Protein AF-W6L3T6-F1 (afdb_monomer_lite)

Secondary structure (DSSP, 8-state):
-HHHHTTHHHHHHHHH--SS-HHHHHH-THHHHHHHTTGGG-HHHHHHHHHHHHHHHHHHHHHHHHHHT-TT-B-TTT-PBPPHHHHHHHHHHHHHHHHHHHHHHH-SS--HHHHHHHHHHHHHHHHHHHHHHHHT-GGGTTHHHHHTSHHHHHHHHHHHHHHHHHHHHHHHHHHHHS--HHHHHHHHHHHHHHHHHHHHTTSS-HHHHHHHHHHT---PPPPHHHHHHHHHHHHHHHTT--

pLDDT: mean 75.57, std 13.52, range [44.53, 94.81]

Foldseek 3Di:
DCVPLLCVLVVVLVVVFDLADPQLCQVCVVVVVCVVVVVVPPCVCPVVVVVVLVVVLVVLLVVLLCVLLPQPDAAPPPRDRDDPVLSVLLSVLLVSLLVLVVSVLPGSADAPVSVVSSVVVVVVVLVVLVCCQPPPDPSNDCSSVVCPRVSSVVSSVVSNCVSRVVVSVVVVVCCVVPVDPSVVSRVVVVVVLVVVCVVVPPDDDPPVVVVCVVRVDDPDPDHPVVVVVVVVVVVVVVVVVD

Structure (mmCIF, N/CA/C/O backbone):
data_AF-W6L3T6-F1
#
_entry.id   AF-W6L3T6-F1
#
loop_
_atom_site.group_PDB
_atom_site.id
_atom_site.type_symbol
_atom_site.label_atom_id
_atom_site.label_alt_id
_atom_site.label_comp_id
_atom_site.label_asym_id
_atom_site.label_entity_id
_atom_site.label_seq_id
_atom_site.pdbx_PDB_ins_code
_atom_site.Cartn_x
_atom_site.Cartn_y
_atom_site.Cartn_z
_atom_site.occupancy
_atom_site.B_iso_or_equiv
_atom_site.auth_seq_id
_atom_site.auth_comp_id
_atom_site.auth_asym_id
_atom_site.auth_atom_id
_atom_site.pdbx_PDB_model_num
ATOM 1 N N . MET A 1 1 ? -6.518 -2.242 -16.012 1.00 71.06 1 MET A N 1
ATOM 2 C CA . MET A 1 1 ? -6.213 -3.059 -14.811 1.00 71.06 1 MET A CA 1
ATOM 3 C C . MET A 1 1 ? -6.063 -2.218 -13.543 1.00 71.06 1 MET A C 1
ATOM 5 O O . MET A 1 1 ? -6.622 -2.619 -12.530 1.00 71.06 1 MET A O 1
ATOM 9 N N . TRP A 1 2 ? -5.376 -1.065 -13.597 1.00 77.50 2 TRP A N 1
ATOM 10 C CA . TRP A 1 2 ? -5.089 -0.191 -12.442 1.00 77.50 2 TRP A CA 1
ATOM 11 C C . TRP A 1 2 ? -6.284 0.074 -11.506 1.00 77.50 2 TRP A C 1
ATOM 13 O O . TRP A 1 2 ? -6.306 -0.422 -10.388 1.00 77.50 2 TRP A O 1
ATOM 23 N N . ASN A 1 3 ? -7.334 0.744 -11.987 1.00 78.88 3 ASN A N 1
ATOM 24 C CA . ASN A 1 3 ? -8.491 1.115 -11.155 1.00 78.88 3 ASN A CA 1
ATOM 25 C C . ASN A 1 3 ? -9.467 -0.034 -10.833 1.00 78.88 3 ASN A C 1
ATOM 27 O O . ASN A 1 3 ? -10.478 0.212 -10.181 1.00 78.88 3 ASN A O 1
ATOM 31 N N . GLY A 1 4 ? -9.208 -1.253 -11.316 1.00 77.50 4 GLY A N 1
ATOM 32 C CA . GLY A 1 4 ? -10.072 -2.415 -11.088 1.00 77.50 4 GLY A CA 1
ATOM 33 C C . GLY A 1 4 ? -9.440 -3.415 -10.126 1.00 77.50 4 GLY A C 1
ATOM 34 O O . GLY A 1 4 ? -9.883 -3.572 -8.995 1.00 77.50 4 GLY A O 1
ATOM 35 N N . VAL A 1 5 ? -8.381 -4.092 -10.574 1.00 78.81 5 VAL A N 1
ATOM 36 C CA . VAL A 1 5 ? -7.745 -5.167 -9.794 1.00 78.81 5 VAL A CA 1
ATOM 37 C C . VAL A 1 5 ? -6.850 -4.597 -8.691 1.00 78.81 5 VAL A C 1
ATOM 39 O O . VAL A 1 5 ? -6.836 -5.120 -7.582 1.00 78.81 5 VAL A O 1
ATOM 42 N N . TYR A 1 6 ? -6.138 -3.497 -8.961 1.00 77.44 6 TYR A N 1
ATOM 43 C CA . TYR A 1 6 ? -5.153 -2.935 -8.025 1.00 77.44 6 TYR A CA 1
ATOM 44 C C . TYR A 1 6 ? -5.752 -2.008 -6.959 1.00 77.44 6 TYR A C 1
ATOM 46 O O . TYR A 1 6 ? -5.082 -1.677 -5.985 1.00 77.44 6 TYR A O 1
ATOM 54 N N . THR A 1 7 ? -7.029 -1.648 -7.090 1.00 72.69 7 THR A N 1
ATOM 55 C CA . THR A 1 7 ? -7.806 -0.902 -6.083 1.00 72.69 7 THR A CA 1
ATOM 56 C C . THR A 1 7 ? -8.659 -1.809 -5.195 1.00 72.69 7 THR A C 1
ATOM 58 O O . THR A 1 7 ? -9.051 -1.398 -4.106 1.00 72.69 7 THR A O 1
ATOM 61 N N . LEU A 1 8 ? -8.886 -3.060 -5.601 1.00 73.50 8 LEU A N 1
ATOM 62 C CA . LEU A 1 8 ? -9.633 -4.073 -4.851 1.00 73.50 8 LEU A CA 1
ATOM 63 C C . LEU A 1 8 ? -9.165 -4.270 -3.391 1.00 73.50 8 LEU A C 1
ATOM 65 O O . LEU A 1 8 ? -10.026 -4.421 -2.520 1.00 73.50 8 LEU A O 1
ATOM 69 N N . PRO A 1 9 ? -7.857 -4.204 -3.064 1.00 72.56 9 PRO A N 1
ATOM 70 C CA . PRO A 1 9 ? -7.408 -4.262 -1.675 1.00 72.56 9 PRO A CA 1
ATOM 71 C C . PRO A 1 9 ? -7.971 -3.131 -0.797 1.00 72.56 9 PRO A C 1
ATOM 73 O O . PRO A 1 9 ? -8.259 -3.363 0.373 1.00 72.56 9 PRO A O 1
ATOM 76 N N . HIS A 1 10 ? -8.182 -1.927 -1.350 1.00 74.31 10 HIS A N 1
ATOM 77 C CA . HIS A 1 10 ? -8.801 -0.812 -0.619 1.00 74.31 10 HIS A CA 1
ATOM 78 C C . HIS A 1 10 ? -10.267 -1.094 -0.319 1.00 74.31 10 HIS A C 1
ATOM 80 O O . HIS A 1 10 ? -10.722 -0.896 0.803 1.00 74.31 10 HIS A O 1
ATOM 86 N N . THR A 1 11 ? -11.010 -1.599 -1.304 1.00 75.19 11 THR A N 1
ATOM 87 C CA . THR A 1 11 ? -12.417 -1.969 -1.116 1.00 75.19 11 THR A CA 1
ATOM 88 C C . THR A 1 11 ? -12.557 -3.040 -0.041 1.00 75.19 11 THR A C 1
ATOM 90 O O . THR A 1 11 ? -13.397 -2.918 0.849 1.00 75.19 11 THR A O 1
ATOM 93 N N . LEU A 1 12 ? -11.700 -4.062 -0.080 1.00 71.38 12 LEU A N 1
ATOM 94 C CA . LEU A 1 12 ? -11.742 -5.133 0.907 1.00 71.38 12 LEU A CA 1
ATOM 95 C C . LEU A 1 12 ? -11.296 -4.685 2.291 1.00 71.38 12 LEU A C 1
ATOM 97 O O . LEU A 1 12 ? -11.929 -5.099 3.262 1.00 71.38 12 LEU A O 1
ATOM 101 N N . LEU A 1 13 ? -10.312 -3.785 2.384 1.00 69.56 13 LEU A N 1
ATOM 102 C CA . LEU A 1 13 ? -9.969 -3.114 3.634 1.00 69.56 13 LEU A CA 1
ATOM 103 C C . LEU A 1 13 ? -11.222 -2.490 4.248 1.00 69.56 13 LEU A C 1
ATOM 105 O O . LEU A 1 13 ? -11.567 -2.846 5.363 1.00 69.56 13 LEU A O 1
ATOM 109 N N . TYR A 1 14 ? -11.983 -1.672 3.523 1.00 72.44 14 TYR A N 1
ATOM 110 C CA . TYR A 1 14 ? -13.181 -1.051 4.106 1.00 72.44 14 TYR A CA 1
ATOM 111 C C . TYR A 1 14 ? -14.267 -2.046 4.533 1.00 72.44 14 TYR A C 1
ATOM 113 O O . TYR A 1 14 ? -15.009 -1.770 5.473 1.00 72.44 14 TYR A O 1
ATOM 121 N N . THR A 1 15 ? -14.374 -3.198 3.869 1.00 78.50 15 THR A N 1
ATOM 122 C CA . THR A 1 15 ? -15.396 -4.204 4.211 1.00 78.50 15 THR A CA 1
ATOM 123 C C . THR A 1 15 ? -14.989 -5.155 5.336 1.00 78.50 15 THR A C 1
ATOM 125 O O . THR A 1 15 ? -15.848 -5.635 6.073 1.00 78.50 15 THR A O 1
ATOM 128 N N . LEU A 1 16 ? -13.696 -5.461 5.458 1.00 78.19 16 LEU A N 1
ATOM 129 C CA . LEU A 1 16 ? -13.176 -6.476 6.376 1.00 78.19 16 LEU A CA 1
ATOM 130 C C . LEU A 1 16 ? -12.457 -5.868 7.577 1.00 78.19 16 LEU A C 1
ATOM 132 O O . LEU A 1 16 ? -12.207 -6.582 8.551 1.00 78.19 16 LEU A O 1
ATOM 136 N N . ASP A 1 17 ? -12.123 -4.580 7.516 1.00 78.12 17 ASP A N 1
ATOM 137 C CA . ASP A 1 17 ? 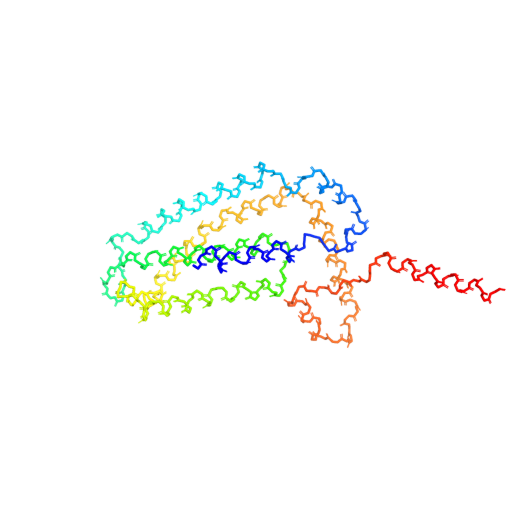-11.444 -3.898 8.599 1.00 78.12 17 ASP A CA 1
ATOM 138 C C . ASP A 1 17 ? -12.407 -3.579 9.747 1.00 78.12 17 ASP A C 1
ATOM 140 O O . ASP A 1 17 ? -13.429 -2.910 9.590 1.00 78.12 17 ASP A O 1
ATOM 144 N N . ARG A 1 18 ? -12.064 -4.061 10.942 1.00 75.50 18 ARG A N 1
ATOM 145 C CA . ARG A 1 18 ? -12.776 -3.772 12.185 1.00 75.50 18 ARG A CA 1
ATOM 146 C C . ARG A 1 18 ? -11.956 -2.808 13.032 1.00 75.50 18 ARG A C 1
ATOM 148 O O . ARG A 1 18 ? -10.927 -3.176 13.600 1.00 75.50 18 ARG A O 1
ATOM 155 N N . CYS A 1 19 ? -12.472 -1.593 13.210 1.00 74.06 19 CYS A N 1
ATOM 156 C CA . CYS A 1 19 ? -11.852 -0.584 14.073 1.00 74.06 19 CYS A CA 1
ATOM 157 C C . CYS A 1 19 ? -11.795 -1.011 15.554 1.00 74.06 19 CYS A C 1
ATOM 159 O O . CYS A 1 19 ? -10.826 -0.713 16.253 1.00 74.06 19 CYS A O 1
ATOM 161 N N . ALA A 1 20 ? -12.819 -1.716 16.046 1.00 73.06 20 ALA A N 1
ATOM 162 C CA . ALA A 1 20 ? -12.881 -2.241 17.409 1.00 73.06 20 ALA A CA 1
ATOM 163 C C . ALA A 1 20 ? -13.531 -3.638 17.428 1.00 73.06 20 ALA A C 1
ATOM 165 O O . ALA A 1 20 ? -14.441 -3.889 16.636 1.00 73.06 20 ALA A O 1
ATOM 166 N N . PRO A 1 21 ? -13.090 -4.544 18.322 1.00 72.75 21 PRO A N 1
ATOM 167 C CA . PRO A 1 21 ? -13.711 -5.856 18.475 1.00 72.75 21 PRO A CA 1
ATOM 168 C C . PRO A 1 21 ? -15.128 -5.726 19.047 1.00 72.75 21 PRO A C 1
ATOM 170 O O . PRO A 1 21 ? -15.421 -4.796 19.808 1.00 72.75 21 PRO A O 1
ATOM 173 N N . ARG A 1 22 ? -16.000 -6.683 18.718 1.00 75.75 22 ARG A N 1
ATOM 174 C CA . ARG A 1 22 ? -17.436 -6.619 19.039 1.00 75.75 22 ARG A CA 1
ATOM 175 C C . ARG A 1 22 ? -17.707 -6.425 20.534 1.00 75.75 22 ARG A C 1
ATOM 177 O O . ARG A 1 22 ? -18.480 -5.555 20.917 1.00 75.75 22 ARG A O 1
ATOM 184 N N . VAL A 1 23 ? -16.997 -7.167 21.379 1.00 71.81 23 VAL A N 1
ATOM 185 C CA . VAL A 1 23 ? -17.140 -7.132 22.846 1.00 71.81 23 VAL A CA 1
ATOM 186 C C . VAL A 1 23 ? -16.871 -5.736 23.426 1.00 71.81 23 VAL A C 1
ATOM 188 O O . VAL A 1 23 ? -17.510 -5.326 24.392 1.00 71.81 23 VAL A O 1
ATOM 191 N N . VAL A 1 24 ? -15.945 -4.971 22.832 1.00 73.94 24 VAL A N 1
ATOM 192 C CA . VAL A 1 24 ? -15.663 -3.586 23.255 1.00 73.94 24 VAL A CA 1
ATOM 193 C C . VAL A 1 24 ? -16.832 -2.672 22.921 1.00 73.94 24 VAL A C 1
ATOM 195 O O . VAL A 1 24 ? -17.197 -1.828 23.737 1.00 73.94 24 VAL A O 1
ATOM 198 N N . LEU A 1 25 ? -17.416 -2.841 21.737 1.00 78.44 25 LEU A N 1
ATOM 199 C CA . LEU A 1 25 ? -18.555 -2.043 21.294 1.00 78.44 25 LEU A CA 1
ATOM 200 C C . LEU A 1 25 ? -19.797 -2.324 22.148 1.00 78.44 25 LEU A C 1
ATOM 202 O O . LEU A 1 25 ? -20.493 -1.385 22.522 1.00 78.44 25 LEU A O 1
ATOM 206 N N . GLU A 1 26 ? -20.024 -3.588 22.513 1.00 80.94 26 GLU A N 1
ATOM 207 C CA . GLU A 1 26 ? -21.128 -3.992 23.393 1.00 80.94 26 GLU A CA 1
ATOM 208 C C . GLU A 1 26 ? -20.942 -3.470 24.826 1.00 80.94 26 GLU A C 1
ATOM 210 O O . GLU A 1 26 ? -21.885 -2.967 25.433 1.00 80.94 26 GLU A O 1
ATOM 215 N N . ARG A 1 27 ? -19.716 -3.524 25.364 1.00 78.31 27 ARG A N 1
ATOM 216 C CA . ARG A 1 27 ? -19.423 -3.091 26.739 1.00 78.31 27 ARG A CA 1
ATOM 217 C C . ARG A 1 27 ? -19.376 -1.571 26.906 1.00 78.31 27 ARG A C 1
ATOM 219 O O . ARG A 1 27 ? -19.645 -1.063 27.994 1.00 78.31 27 ARG A O 1
ATOM 226 N N . PHE A 1 28 ? -19.017 -0.837 25.854 1.00 80.06 28 PHE A N 1
ATOM 227 C CA . PHE A 1 28 ? -18.862 0.617 25.890 1.00 80.06 28 PHE A CA 1
ATOM 228 C C . PHE A 1 28 ? -19.741 1.306 24.835 1.00 80.06 28 PHE A C 1
ATOM 230 O O . PHE A 1 28 ? -19.218 1.843 23.854 1.00 80.06 28 PHE A O 1
ATOM 237 N N . PRO A 1 29 ? -21.064 1.422 25.070 1.00 81.69 29 PRO A N 1
ATOM 238 C CA . PRO A 1 29 ? -21.987 2.077 24.136 1.00 81.69 29 PRO A CA 1
ATOM 239 C C . PRO A 1 29 ? -21.656 3.561 23.895 1.00 81.69 29 PRO A C 1
ATOM 241 O O . PRO A 1 29 ? -22.068 4.143 22.895 1.00 81.69 29 PRO A O 1
ATOM 244 N N . SER A 1 30 ? -20.846 4.186 24.758 1.00 80.12 30 SER A N 1
ATOM 245 C CA . SER A 1 30 ? -20.326 5.542 24.528 1.00 80.12 30 SER A CA 1
ATOM 246 C C . SER A 1 30 ? -19.504 5.677 23.237 1.00 80.12 30 SER A C 1
ATOM 248 O O . SER A 1 30 ? -19.455 6.770 22.675 1.00 80.12 30 SER A O 1
ATOM 250 N N . LEU A 1 31 ? -18.915 4.588 22.727 1.00 79.31 31 LEU A N 1
ATOM 251 C CA . LEU A 1 31 ? -18.227 4.567 21.434 1.00 79.31 31 LEU A CA 1
ATOM 252 C C . LEU A 1 31 ? -19.191 4.798 20.266 1.00 79.31 31 LEU A C 1
ATOM 254 O O . LEU A 1 31 ? -18.842 5.501 19.322 1.00 79.31 31 LEU A O 1
ATOM 258 N N . TYR A 1 32 ? -20.423 4.298 20.363 1.00 80.81 32 TYR A N 1
ATOM 259 C CA . TYR A 1 32 ? -21.452 4.507 19.344 1.00 80.81 32 TYR A CA 1
ATOM 260 C C . TYR A 1 32 ? -21.841 5.989 19.213 1.00 80.81 32 TYR A C 1
ATOM 262 O O . TYR A 1 32 ? -22.075 6.495 18.114 1.00 80.81 32 TYR A O 1
ATOM 270 N N . ASN A 1 33 ? -21.824 6.732 20.326 1.00 81.50 33 ASN A N 1
ATOM 271 C CA . ASN A 1 33 ? -22.090 8.171 20.314 1.00 81.50 33 ASN A CA 1
ATOM 272 C C . ASN A 1 33 ? -21.021 8.977 19.553 1.00 81.50 33 ASN A C 1
ATOM 274 O O . ASN A 1 33 ? -21.335 10.062 19.065 1.00 81.50 33 ASN A O 1
ATOM 278 N N . LEU A 1 34 ? -19.785 8.475 19.430 1.00 76.62 34 LEU A N 1
ATOM 279 C CA . LEU A 1 34 ? -18.740 9.114 18.616 1.00 76.62 34 LEU A CA 1
ATOM 280 C C . LEU A 1 34 ? -19.069 9.002 17.124 1.00 76.62 34 LEU A C 1
ATOM 282 O O . LEU A 1 34 ? -19.015 9.999 16.404 1.00 76.62 34 LEU A O 1
ATOM 286 N N . THR A 1 35 ? -19.498 7.817 16.685 1.00 79.19 35 THR A N 1
ATOM 287 C CA . THR A 1 35 ? -19.915 7.574 15.300 1.00 79.19 35 THR A CA 1
ATOM 288 C C . THR A 1 35 ? -21.177 8.366 14.955 1.00 79.19 35 THR A C 1
ATOM 290 O O . THR A 1 35 ? -21.233 8.997 13.903 1.00 79.19 35 THR A O 1
ATOM 293 N N . ARG A 1 36 ? -22.149 8.457 15.875 1.00 80.19 36 ARG A N 1
ATOM 294 C CA . ARG A 1 36 ? -23.357 9.288 15.697 1.00 80.19 36 ARG A CA 1
ATOM 295 C C . ARG A 1 36 ? -23.044 10.777 15.500 1.00 80.19 36 ARG A C 1
ATOM 297 O O . ARG A 1 36 ? -23.783 11.465 14.805 1.00 80.19 36 ARG A O 1
ATOM 304 N N . LYS A 1 37 ? -21.962 11.283 16.098 1.00 80.38 37 LYS A N 1
ATOM 305 C CA . LYS A 1 37 ? -21.500 12.671 15.913 1.00 80.38 37 LYS A CA 1
ATOM 306 C C . LYS A 1 37 ? -20.745 12.890 14.597 1.00 80.38 37 LYS A C 1
ATOM 308 O O . LYS A 1 37 ? -20.288 14.001 14.355 1.00 80.38 37 LYS A O 1
ATOM 313 N N . GLY A 1 38 ? -20.582 11.857 13.767 1.00 71.69 38 GLY A N 1
ATOM 314 C CA . GLY A 1 38 ? -19.884 11.957 12.486 1.00 71.69 38 GLY A CA 1
ATOM 315 C C . GLY A 1 38 ? -18.384 12.222 12.618 1.00 71.69 38 GLY A C 1
ATOM 316 O O . GLY A 1 38 ? -17.750 12.585 11.632 1.00 71.69 38 GLY A O 1
ATOM 317 N N . MET A 1 39 ? -17.798 12.023 13.807 1.00 72.62 39 MET A N 1
ATOM 318 C CA . MET A 1 39 ? -16.360 12.231 14.026 1.00 72.62 39 MET A CA 1
ATOM 319 C C . MET A 1 39 ? -15.498 11.343 13.118 1.00 72.62 39 MET A C 1
ATOM 321 O O . MET A 1 39 ? -14.378 11.711 12.788 1.00 72.62 39 MET A O 1
ATOM 325 N N . ASP A 1 40 ? -16.040 10.204 12.684 1.00 68.69 40 ASP A N 1
ATOM 326 C CA . ASP A 1 40 ? -15.353 9.223 11.839 1.00 68.69 40 ASP A CA 1
ATOM 327 C C . ASP A 1 40 ? -15.392 9.553 10.343 1.00 68.69 40 ASP A C 1
ATOM 329 O O . ASP A 1 40 ? -14.648 8.958 9.576 1.00 68.69 40 ASP A O 1
ATOM 333 N N . LEU A 1 41 ? -16.257 10.480 9.922 1.00 71.19 41 LEU A N 1
ATOM 334 C CA . LEU A 1 41 ? -16.467 10.855 8.518 1.00 71.19 41 LEU A CA 1
ATOM 335 C C . LEU A 1 41 ? -16.288 12.360 8.314 1.00 71.19 41 LEU A C 1
ATOM 337 O O . LEU A 1 41 ? -16.943 12.965 7.466 1.00 71.19 41 LEU A O 1
ATOM 341 N N . ASN A 1 42 ? -15.412 12.984 9.104 1.00 74.06 42 ASN A N 1
ATOM 342 C CA . ASN A 1 42 ? -15.139 14.408 8.988 1.00 74.06 42 ASN A CA 1
ATOM 343 C C . ASN A 1 42 ? -14.619 14.728 7.576 1.00 74.06 42 ASN A C 1
ATOM 345 O O . ASN A 1 42 ? -13.452 14.498 7.264 1.00 74.06 42 ASN A O 1
ATOM 349 N N . PHE A 1 43 ? -15.495 15.255 6.715 1.00 74.12 43 PHE A N 1
ATOM 350 C CA . PHE A 1 43 ? -15.219 15.474 5.293 1.00 74.12 43 PHE A CA 1
ATOM 351 C C . PHE A 1 43 ? -13.961 16.320 5.077 1.00 74.12 43 PHE A C 1
ATOM 353 O O . PHE A 1 43 ? -13.150 16.029 4.203 1.00 74.12 43 PHE A O 1
ATOM 360 N N . LYS A 1 44 ? -13.756 17.337 5.920 1.00 72.12 44 LYS A N 1
ATOM 361 C CA . LYS A 1 44 ? -12.583 18.215 5.835 1.00 72.12 44 LYS A CA 1
ATOM 362 C C . LYS A 1 44 ? -11.276 17.478 6.115 1.00 72.12 44 LYS A C 1
ATOM 364 O O . LYS A 1 44 ? -10.272 17.763 5.479 1.00 72.12 44 LYS A O 1
ATOM 369 N N . GLU A 1 45 ? -11.290 16.543 7.053 1.00 71.88 45 GLU A N 1
ATOM 370 C CA . GLU A 1 45 ? -10.082 15.867 7.522 1.00 71.88 45 GLU A CA 1
ATOM 371 C C . GLU A 1 45 ? -9.793 14.588 6.735 1.00 71.88 45 GLU A C 1
ATOM 373 O O . GLU A 1 45 ? -8.638 14.286 6.463 1.00 71.88 45 GLU A O 1
ATOM 378 N N . LEU A 1 46 ? -10.828 13.865 6.304 1.00 73.50 46 LEU A N 1
ATOM 379 C CA . LEU A 1 46 ? -10.685 12.656 5.496 1.00 73.50 46 LEU A CA 1
ATOM 380 C C . LEU A 1 46 ? -10.581 12.980 4.008 1.00 73.50 46 LEU A C 1
ATOM 382 O O . LEU A 1 46 ? -9.591 12.641 3.375 1.00 73.50 46 LEU A O 1
ATOM 386 N N . PHE A 1 47 ? -11.549 13.673 3.415 1.00 81.00 47 PHE A N 1
ATOM 387 C CA . PHE A 1 47 ? -11.551 13.813 1.959 1.00 81.00 47 PHE A CA 1
ATOM 388 C C . PHE A 1 47 ? -10.376 14.664 1.459 1.00 81.00 47 PHE A C 1
ATOM 390 O O . PHE A 1 47 ? -9.592 14.214 0.624 1.00 81.00 47 PHE A O 1
ATOM 397 N N . PHE A 1 48 ? -10.199 15.869 2.008 1.00 85.00 48 PHE A N 1
ATOM 398 C CA . PHE A 1 48 ? -9.146 16.774 1.538 1.00 85.00 48 PHE A CA 1
ATOM 399 C C . PHE A 1 48 ? -7.738 16.289 1.876 1.00 85.00 48 PHE A C 1
ATOM 401 O O . PHE A 1 48 ? -6.843 16.455 1.053 1.00 85.00 48 PHE A O 1
ATOM 408 N N . SER A 1 49 ? -7.530 15.668 3.041 1.00 83.38 49 SER A N 1
ATOM 409 C CA . SER A 1 49 ? -6.211 15.139 3.409 1.00 83.38 49 SER A CA 1
ATOM 410 C C . SER A 1 49 ? -5.777 14.019 2.465 1.00 83.38 49 SER A C 1
ATOM 412 O O . SER A 1 49 ? -4.669 14.053 1.932 1.00 83.38 49 SER A O 1
ATOM 414 N N . TYR A 1 50 ? -6.670 13.064 2.177 1.00 83.25 50 TYR A N 1
ATOM 415 C CA . TYR A 1 50 ? -6.366 11.964 1.261 1.00 83.25 50 TYR A CA 1
ATOM 416 C C . TYR A 1 50 ? -6.232 12.440 -0.192 1.00 83.25 50 TYR A C 1
ATOM 418 O O . TYR A 1 50 ? -5.343 11.969 -0.902 1.00 83.25 50 TYR A O 1
ATOM 426 N N . LEU A 1 51 ? -7.048 13.409 -0.621 1.00 88.69 51 LEU A N 1
ATOM 427 C CA . LEU A 1 51 ? -6.929 14.019 -1.946 1.00 88.69 51 LEU A CA 1
ATOM 428 C C . LEU A 1 51 ? -5.589 14.748 -2.113 1.00 88.69 51 LEU A C 1
ATOM 430 O O . LEU A 1 51 ? -4.854 14.478 -3.062 1.00 88.69 51 LEU A O 1
ATOM 434 N N . LEU A 1 52 ? -5.251 15.644 -1.180 1.00 89.19 52 LEU A N 1
ATOM 435 C CA . LEU A 1 52 ? -4.007 16.412 -1.219 1.00 89.19 52 LEU A CA 1
ATOM 436 C C . LEU A 1 52 ? -2.794 15.485 -1.173 1.00 89.19 52 LEU A C 1
ATOM 438 O O . LEU A 1 52 ? -1.842 15.670 -1.925 1.00 89.19 52 LEU A O 1
ATOM 442 N N . ARG A 1 53 ? -2.853 14.443 -0.343 1.00 87.06 53 ARG A N 1
ATOM 443 C CA . ARG A 1 53 ? -1.840 13.394 -0.300 1.00 87.06 53 ARG A CA 1
ATOM 444 C C . ARG A 1 53 ? -1.669 12.711 -1.654 1.00 87.06 53 ARG A C 1
ATOM 446 O O . ARG A 1 53 ? -0.536 12.555 -2.092 1.00 87.06 53 ARG A O 1
ATOM 453 N N . GLY A 1 54 ? -2.758 12.324 -2.319 1.00 89.12 54 GLY A N 1
ATOM 454 C CA . GLY A 1 54 ? -2.697 11.708 -3.647 1.00 89.12 54 GLY A CA 1
ATOM 455 C C . GLY A 1 54 ? -2.055 12.627 -4.691 1.00 89.12 54 GLY A C 1
ATOM 456 O O . GLY A 1 54 ? -1.210 12.182 -5.470 1.00 89.12 54 GLY A O 1
ATOM 457 N N . ILE A 1 55 ? -2.391 13.921 -4.658 1.00 92.31 55 ILE A N 1
ATOM 458 C CA . ILE A 1 55 ? -1.788 14.942 -5.529 1.00 92.31 55 ILE A CA 1
ATOM 459 C C . ILE A 1 55 ? -0.285 15.060 -5.255 1.00 92.31 55 ILE A C 1
ATOM 461 O O . ILE A 1 55 ? 0.519 14.928 -6.176 1.00 92.31 55 ILE A O 1
ATOM 465 N N . LEU A 1 56 ? 0.109 15.248 -3.993 1.00 91.69 56 LEU A N 1
ATOM 466 C CA . LEU A 1 56 ? 1.514 15.378 -3.598 1.00 91.69 56 LEU A CA 1
ATOM 467 C C . LEU A 1 56 ? 2.320 14.125 -3.943 1.00 91.69 56 LEU A C 1
ATOM 469 O O . LEU A 1 56 ? 3.423 14.235 -4.471 1.00 91.69 56 LEU A O 1
ATOM 473 N N . GLN A 1 57 ? 1.758 12.941 -3.704 1.00 91.19 57 GLN A N 1
ATOM 474 C CA . GLN A 1 57 ? 2.395 11.672 -4.033 1.00 91.19 57 GLN A CA 1
ATOM 475 C C . GLN A 1 57 ? 2.606 11.526 -5.546 1.00 91.19 57 GLN A C 1
ATOM 477 O O . GLN A 1 57 ? 3.650 11.039 -5.966 1.00 91.19 57 GLN A O 1
ATOM 482 N N . SER A 1 58 ? 1.660 11.995 -6.362 1.00 91.50 58 SER A N 1
ATOM 483 C CA . SER A 1 58 ? 1.778 11.963 -7.825 1.00 91.50 58 SER A CA 1
ATOM 484 C C . SER A 1 58 ? 2.846 12.935 -8.335 1.00 91.50 58 SER A C 1
ATOM 486 O O . SER A 1 58 ? 3.681 12.552 -9.152 1.00 91.50 58 SER A O 1
ATOM 488 N N . ILE A 1 59 ? 2.864 14.171 -7.818 1.00 93.69 59 ILE A N 1
ATOM 489 C CA . ILE A 1 59 ? 3.877 15.183 -8.165 1.00 93.69 59 ILE A CA 1
ATOM 490 C C . ILE A 1 59 ? 5.272 14.692 -7.770 1.00 93.69 59 ILE A C 1
ATOM 492 O O . ILE A 1 59 ? 6.206 14.754 -8.568 1.00 93.69 59 ILE A O 1
ATOM 496 N N . PHE A 1 60 ? 5.412 14.178 -6.548 1.00 93.62 60 PHE A N 1
ATOM 497 C CA . PHE A 1 60 ? 6.696 13.732 -6.023 1.00 93.62 60 PHE A CA 1
ATOM 498 C C . PHE A 1 60 ? 7.206 12.475 -6.728 1.00 93.62 60 PHE A C 1
ATOM 500 O O . PHE A 1 60 ? 8.397 12.377 -7.007 1.00 93.62 60 PHE A O 1
ATOM 507 N N . LEU A 1 61 ? 6.315 11.543 -7.076 1.00 93.69 61 LEU A N 1
ATOM 508 C CA . LEU A 1 61 ? 6.665 10.382 -7.887 1.00 93.69 61 LEU A CA 1
ATOM 509 C C . LEU A 1 61 ? 7.191 10.804 -9.257 1.00 93.69 61 LEU A C 1
ATOM 511 O O . LEU A 1 61 ? 8.251 10.334 -9.657 1.00 93.69 61 LEU A O 1
ATOM 515 N N . LEU A 1 62 ? 6.464 11.677 -9.962 1.00 92.44 62 LEU A N 1
ATOM 516 C CA . LEU A 1 62 ? 6.885 12.155 -11.277 1.00 92.44 62 LEU A CA 1
ATOM 517 C C . LEU A 1 62 ? 8.258 12.823 -11.187 1.00 92.44 62 LEU A C 1
ATOM 519 O O . LEU A 1 62 ? 9.143 12.526 -11.981 1.00 92.44 62 LEU A O 1
ATOM 523 N N . TRP A 1 63 ? 8.454 13.675 -10.180 1.00 92.88 63 TRP A N 1
ATOM 524 C CA . TRP A 1 63 ? 9.739 14.313 -9.932 1.00 92.88 63 TRP A CA 1
ATOM 525 C C . TRP A 1 63 ? 10.853 13.288 -9.664 1.00 92.88 63 TRP A C 1
ATOM 527 O O . TRP A 1 63 ? 11.900 13.359 -10.302 1.00 92.88 63 TRP A O 1
ATOM 537 N N . LEU A 1 64 ? 10.636 12.301 -8.789 1.00 92.38 64 LEU A N 1
ATOM 538 C CA . LEU A 1 64 ? 11.632 11.269 -8.480 1.00 92.38 64 LEU A CA 1
ATOM 539 C C . LEU A 1 64 ? 11.992 10.416 -9.698 1.00 92.38 64 LEU A C 1
ATOM 541 O O . LEU A 1 64 ? 13.169 10.203 -9.963 1.00 92.38 64 LEU A O 1
ATOM 545 N N . VAL A 1 65 ? 10.993 9.938 -10.440 1.00 91.25 65 VAL A N 1
ATOM 546 C CA . VAL A 1 65 ? 11.195 9.079 -11.615 1.00 91.25 65 VAL A CA 1
ATOM 547 C C . VAL A 1 65 ? 11.970 9.835 -12.692 1.00 91.25 65 VAL A C 1
ATOM 549 O O . VAL A 1 65 ? 12.945 9.295 -13.205 1.00 91.25 65 VAL A O 1
ATOM 552 N N . SER A 1 66 ? 11.612 11.092 -12.973 1.00 88.25 66 SER A N 1
ATOM 553 C CA . SER A 1 66 ? 12.314 11.912 -13.969 1.00 88.25 66 SER A CA 1
ATOM 554 C C . SER A 1 66 ? 13.757 12.241 -13.581 1.00 88.25 66 SER A C 1
ATOM 556 O O . SER A 1 66 ? 14.601 12.349 -14.460 1.00 88.25 66 SER A O 1
ATOM 558 N N . ASN A 1 67 ? 14.059 12.401 -12.287 1.00 88.31 67 ASN A N 1
ATOM 559 C CA . ASN A 1 67 ? 15.429 12.682 -11.836 1.00 88.31 67 ASN A CA 1
ATOM 560 C C . ASN A 1 67 ? 16.289 11.415 -11.734 1.00 88.31 67 ASN A C 1
ATOM 562 O O . ASN A 1 67 ? 17.488 11.467 -11.985 1.00 88.31 67 ASN A O 1
ATOM 566 N N . ILE A 1 68 ? 15.704 10.279 -11.340 1.00 86.81 68 ILE A N 1
ATOM 567 C CA . ILE A 1 68 ? 16.436 9.010 -11.207 1.00 86.81 68 ILE A CA 1
ATOM 568 C C . ILE A 1 68 ? 16.710 8.396 -12.581 1.00 86.81 68 ILE A C 1
ATOM 570 O O . ILE A 1 68 ? 17.795 7.871 -12.813 1.00 86.81 68 ILE A O 1
ATOM 574 N N . PHE A 1 69 ? 15.733 8.468 -13.483 1.00 84.19 69 PHE A N 1
ATOM 575 C CA . PHE A 1 69 ? 15.804 7.916 -14.833 1.00 84.19 69 PHE A CA 1
ATOM 576 C C . PHE A 1 69 ? 15.958 9.015 -15.886 1.00 84.19 69 PHE A C 1
ATOM 578 O O . PHE A 1 69 ? 15.307 8.981 -16.930 1.00 84.19 69 PHE A O 1
ATOM 585 N N . ASP A 1 70 ? 16.800 10.004 -15.594 1.00 78.94 70 ASP A N 1
ATOM 586 C CA . ASP A 1 70 ? 17.158 11.038 -16.560 1.00 78.94 70 ASP A CA 1
ATOM 587 C C . ASP A 1 70 ? 17.898 10.422 -17.767 1.00 78.94 70 ASP A C 1
ATOM 589 O O . ASP A 1 70 ? 18.409 9.303 -17.720 1.00 78.94 70 ASP A O 1
ATOM 593 N N . SER A 1 71 ? 17.995 11.187 -18.849 1.00 65.19 71 SER A N 1
ATOM 594 C CA . SER A 1 71 ? 18.732 10.900 -20.085 1.00 65.19 71 SER A CA 1
ATOM 595 C C . SER A 1 71 ? 20.186 10.441 -19.888 1.00 65.19 71 SER A C 1
ATOM 597 O O . SER A 1 71 ? 20.773 9.850 -20.792 1.00 65.19 71 SER A O 1
ATOM 599 N N . THR A 1 72 ? 20.764 10.686 -18.710 1.00 67.75 72 THR A N 1
ATOM 600 C CA . THR A 1 72 ? 22.120 10.281 -18.319 1.00 67.75 72 THR A CA 1
ATOM 601 C C . THR A 1 72 ? 22.184 8.927 -17.602 1.00 67.75 72 THR A C 1
ATOM 603 O O . THR A 1 72 ? 23.279 8.421 -17.349 1.00 67.75 72 THR A O 1
ATOM 606 N N . PHE A 1 73 ? 21.042 8.310 -17.277 1.00 70.00 73 PHE A N 1
ATOM 607 C CA . PHE A 1 73 ? 20.997 7.025 -16.587 1.00 70.00 73 PHE A CA 1
ATOM 608 C C . PHE A 1 73 ? 21.310 5.864 -17.536 1.00 70.00 73 PHE A C 1
ATOM 610 O O . PHE A 1 73 ? 20.640 5.654 -18.550 1.00 70.00 73 PHE A O 1
ATOM 617 N N . VAL A 1 74 ? 22.302 5.057 -17.156 1.00 68.44 74 VAL A N 1
ATOM 618 C CA . VAL A 1 74 ? 22.781 3.914 -17.937 1.00 68.44 74 VAL A CA 1
ATOM 619 C C . VAL A 1 74 ? 22.931 2.688 -17.040 1.00 68.44 74 VAL A C 1
ATOM 621 O O . VAL A 1 74 ? 23.485 2.763 -15.938 1.00 68.44 74 VAL A O 1
ATOM 624 N N . PHE A 1 75 ? 22.459 1.531 -17.510 1.00 69.06 75 PHE A N 1
ATOM 625 C CA . PHE A 1 75 ? 22.645 0.281 -16.775 1.00 69.06 75 PHE A CA 1
ATOM 626 C C . PHE A 1 75 ? 24.118 -0.159 -16.787 1.00 69.06 75 PHE A C 1
ATOM 628 O O . PHE A 1 75 ? 24.760 -0.217 -17.837 1.00 69.06 75 PHE A O 1
ATOM 635 N N . ALA A 1 76 ? 24.644 -0.556 -15.623 1.00 63.12 76 ALA A N 1
ATOM 636 C CA . ALA A 1 76 ? 26.076 -0.837 -15.443 1.00 63.12 76 ALA A CA 1
ATOM 637 C C . ALA A 1 76 ? 26.565 -2.082 -16.203 1.00 63.12 76 ALA A C 1
ATOM 639 O O . ALA A 1 76 ? 27.759 -2.227 -16.435 1.00 63.12 76 ALA A O 1
ATOM 640 N N . GLN A 1 77 ? 25.654 -2.987 -16.574 1.00 63.44 77 GLN A N 1
ATOM 641 C CA . GLN A 1 77 ? 25.985 -4.267 -17.209 1.00 63.44 77 GLN A CA 1
ATOM 642 C C . GLN A 1 77 ? 25.922 -4.241 -18.744 1.00 63.44 77 GLN A C 1
ATOM 644 O O . GLN A 1 77 ? 26.341 -5.214 -19.360 1.00 63.44 77 GLN A O 1
ATOM 649 N N . GLY A 1 78 ? 25.423 -3.164 -19.363 1.00 62.09 78 GLY A N 1
ATOM 650 C CA . GLY A 1 78 ? 25.183 -3.155 -20.814 1.00 62.09 78 GLY A CA 1
ATOM 651 C C . GLY A 1 78 ? 25.345 -1.816 -21.525 1.00 62.09 78 GLY A C 1
ATOM 652 O O . GLY A 1 78 ? 25.329 -1.798 -22.748 1.00 62.09 78 GLY A O 1
ATOM 653 N N . GLY A 1 79 ? 25.492 -0.691 -20.815 1.00 66.06 79 GLY A N 1
ATOM 654 C CA . GLY A 1 79 ? 25.609 0.616 -21.477 1.00 66.06 79 GLY A CA 1
ATOM 655 C C . GLY A 1 79 ? 24.301 1.123 -22.107 1.00 66.06 79 GLY A C 1
ATOM 656 O O . GLY A 1 79 ? 24.270 2.212 -22.672 1.00 66.06 79 GLY A O 1
ATOM 657 N N . GLU A 1 80 ? 23.220 0.351 -21.996 1.00 71.19 80 GLU A N 1
ATOM 658 C CA . GLU A 1 80 ? 21.899 0.684 -22.520 1.00 71.19 80 GLU A CA 1
ATOM 659 C C . GLU A 1 80 ? 21.259 1.810 -21.709 1.00 71.19 80 GLU A C 1
ATOM 661 O O . GLU A 1 80 ? 21.252 1.790 -20.469 1.00 71.19 80 GLU A O 1
ATOM 666 N N . THR A 1 81 ? 20.683 2.770 -22.426 1.00 72.25 81 THR A N 1
ATOM 667 C CA . THR A 1 81 ? 19.829 3.806 -21.855 1.00 72.25 81 THR A CA 1
ATOM 668 C C . THR A 1 81 ? 18.473 3.219 -21.479 1.00 72.25 81 THR A C 1
ATOM 670 O O . THR A 1 81 ? 17.986 2.260 -22.083 1.00 72.25 81 THR A O 1
ATOM 673 N N . ILE A 1 82 ? 17.850 3.783 -20.445 1.00 74.00 82 ILE A N 1
ATOM 674 C CA . ILE A 1 82 ? 16.516 3.353 -20.030 1.00 74.00 82 ILE A CA 1
ATOM 675 C C . ILE A 1 82 ? 15.463 3.813 -21.038 1.00 74.00 82 ILE A C 1
ATOM 677 O O . ILE A 1 82 ? 15.429 4.976 -21.438 1.00 74.00 82 ILE A O 1
ATOM 681 N N . SER A 1 83 ? 14.579 2.891 -21.424 1.00 78.25 83 SER A N 1
ATOM 682 C CA . SER A 1 83 ? 13.394 3.228 -22.209 1.00 78.25 83 SER A CA 1
ATOM 683 C C . SER A 1 83 ? 12.373 3.975 -21.344 1.00 78.25 83 SER A C 1
ATOM 685 O O . SER A 1 83 ? 12.277 3.744 -20.134 1.00 78.25 83 SER A O 1
ATOM 687 N N . SER A 1 84 ? 11.558 4.831 -21.961 1.00 80.62 84 SER A N 1
ATOM 688 C CA . SER A 1 84 ? 10.435 5.480 -21.271 1.00 80.62 84 SER A CA 1
ATOM 689 C C . SER A 1 84 ? 9.472 4.464 -20.648 1.00 80.62 84 SER A C 1
ATOM 691 O O . SER A 1 84 ? 8.936 4.699 -19.570 1.00 80.62 84 SER A O 1
ATOM 693 N N . GLU A 1 85 ? 9.289 3.300 -21.272 1.00 83.50 85 GLU A N 1
ATOM 694 C CA . GLU A 1 85 ? 8.408 2.251 -20.748 1.00 83.50 85 GLU A CA 1
ATOM 695 C C . GLU A 1 85 ? 8.952 1.631 -19.457 1.00 83.50 85 GLU A C 1
ATOM 697 O O . GLU A 1 85 ? 8.201 1.354 -18.518 1.00 83.50 85 GLU A O 1
ATOM 702 N N . THR A 1 86 ? 10.274 1.477 -19.353 1.00 84.69 86 THR A N 1
ATOM 703 C CA . THR A 1 86 ? 10.923 0.962 -18.142 1.00 84.69 86 THR A CA 1
ATOM 704 C C . THR A 1 86 ? 10.768 1.944 -16.977 1.00 84.69 86 THR A C 1
ATOM 706 O O . THR A 1 86 ? 10.490 1.518 -15.851 1.00 84.69 86 THR A O 1
ATOM 709 N N . SER A 1 87 ? 10.881 3.255 -17.225 1.00 86.88 87 SER A N 1
ATOM 710 C CA . SER A 1 87 ? 10.679 4.275 -16.187 1.00 86.88 87 SER A CA 1
ATOM 711 C C . SER A 1 87 ? 9.209 4.376 -15.754 1.00 86.88 87 SER A C 1
ATOM 713 O O . SER A 1 87 ? 8.933 4.452 -14.553 1.00 86.88 87 SER A O 1
ATOM 715 N N . PHE A 1 88 ? 8.251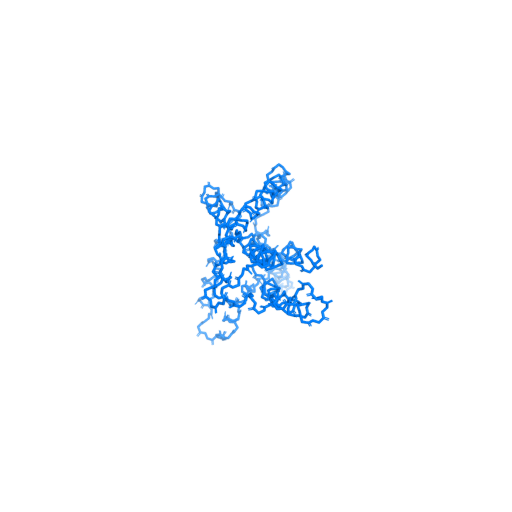 4.250 -16.680 1.00 87.38 88 PHE A N 1
ATOM 716 C CA . PHE A 1 88 ? 6.832 4.126 -16.330 1.00 87.38 88 PHE A CA 1
ATOM 717 C C . PHE A 1 88 ? 6.549 2.858 -15.521 1.00 87.38 88 PHE A C 1
ATOM 719 O O . PHE A 1 88 ? 5.858 2.922 -14.503 1.00 87.38 88 PHE A O 1
ATOM 726 N N . CYS A 1 89 ? 7.129 1.717 -15.898 1.00 89.38 89 CYS A N 1
ATOM 727 C CA . CYS A 1 89 ? 7.001 0.479 -15.133 1.00 89.38 89 CYS A CA 1
ATOM 728 C C . CYS A 1 89 ? 7.554 0.643 -13.709 1.00 89.38 89 CYS A C 1
ATOM 730 O O . CYS A 1 89 ? 6.949 0.151 -12.754 1.00 89.38 89 CYS A O 1
ATOM 732 N N . ALA A 1 90 ? 8.670 1.364 -13.531 1.00 90.50 90 ALA A N 1
ATOM 733 C CA . ALA 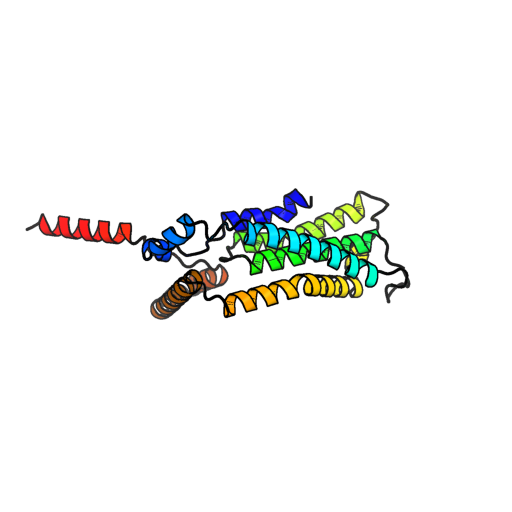A 1 90 ? 9.199 1.692 -12.203 1.00 90.50 90 ALA A CA 1
ATOM 734 C C . ALA A 1 90 ? 8.191 2.512 -11.390 1.00 90.50 90 ALA A C 1
ATOM 736 O O . ALA A 1 90 ? 7.896 2.161 -10.247 1.00 90.50 90 ALA A O 1
ATOM 737 N N . ALA A 1 91 ? 7.600 3.542 -12.001 1.00 91.81 91 ALA A N 1
ATOM 738 C CA . ALA A 1 91 ? 6.584 4.371 -11.363 1.00 91.81 91 ALA A CA 1
ATOM 739 C C . ALA A 1 91 ? 5.370 3.544 -10.903 1.00 91.81 91 ALA A C 1
ATOM 741 O O . ALA A 1 91 ? 4.961 3.634 -9.744 1.00 91.81 91 ALA A O 1
ATOM 742 N N . TYR A 1 92 ? 4.833 2.686 -11.777 1.00 90.50 92 TYR A N 1
ATOM 743 C CA . TYR A 1 92 ? 3.707 1.803 -11.456 1.00 90.50 92 TYR A CA 1
ATOM 744 C C . TYR A 1 92 ? 4.033 0.828 -10.326 1.00 90.50 92 TYR A C 1
ATOM 746 O O . TYR A 1 92 ? 3.239 0.673 -9.395 1.00 90.50 92 TYR A O 1
ATOM 754 N N . THR A 1 93 ? 5.214 0.215 -10.372 1.00 92.00 93 THR A N 1
ATOM 755 C CA . THR A 1 93 ? 5.670 -0.733 -9.350 1.00 92.00 93 THR A CA 1
ATOM 756 C C . THR A 1 93 ? 5.827 -0.042 -7.993 1.00 92.00 93 THR A C 1
ATOM 758 O O . THR A 1 93 ? 5.347 -0.549 -6.977 1.00 92.00 93 THR A O 1
ATOM 761 N N . SER A 1 94 ? 6.423 1.154 -7.967 1.00 93.00 94 SER A N 1
ATOM 762 C CA . SER A 1 94 ? 6.573 1.945 -6.744 1.00 93.00 94 SER A CA 1
ATOM 763 C C . SER A 1 94 ? 5.234 2.389 -6.162 1.00 93.00 94 SER A C 1
ATOM 765 O O . SER A 1 94 ? 5.048 2.329 -4.945 1.00 93.00 94 SER A O 1
ATOM 767 N N . ILE A 1 95 ? 4.270 2.796 -6.999 1.00 91.62 95 ILE A N 1
ATOM 768 C CA . ILE A 1 95 ? 2.926 3.107 -6.502 1.00 91.62 95 ILE A CA 1
ATOM 769 C C . ILE A 1 95 ? 2.266 1.844 -5.951 1.00 91.62 95 ILE A C 1
ATOM 771 O O . ILE A 1 95 ? 1.681 1.913 -4.878 1.00 91.62 95 ILE A O 1
ATOM 775 N N . LEU A 1 96 ? 2.364 0.697 -6.626 1.00 91.31 96 LEU A N 1
ATOM 776 C CA . LEU A 1 96 ? 1.750 -0.551 -6.165 1.00 91.31 96 LEU A CA 1
ATOM 777 C C . LEU A 1 96 ? 2.249 -0.935 -4.766 1.00 91.31 96 LEU A C 1
ATOM 779 O O . LEU A 1 96 ? 1.438 -1.162 -3.866 1.00 91.31 96 LEU A O 1
ATOM 783 N N . PHE A 1 97 ? 3.566 -0.937 -4.545 1.00 91.81 97 PHE A N 1
ATOM 784 C CA . PHE A 1 97 ? 4.122 -1.203 -3.216 1.00 91.81 97 PHE A CA 1
ATOM 785 C C . PHE A 1 97 ? 3.747 -0.126 -2.203 1.00 91.81 97 PHE A C 1
ATOM 787 O O . PHE A 1 97 ? 3.418 -0.447 -1.060 1.00 91.81 97 PHE A O 1
ATOM 794 N N . SER A 1 98 ? 3.730 1.142 -2.621 1.00 91.50 98 SER A N 1
ATOM 795 C CA . SER A 1 98 ? 3.261 2.228 -1.770 1.00 91.50 98 SER A CA 1
ATOM 796 C C . SER A 1 98 ? 1.821 1.983 -1.319 1.00 91.50 98 SER A C 1
ATOM 798 O O . SER A 1 98 ? 1.550 2.036 -0.126 1.00 91.50 98 SER A O 1
ATOM 800 N N . GLN A 1 99 ? 0.912 1.611 -2.222 1.00 87.81 99 GLN A N 1
ATOM 801 C CA . GLN A 1 99 ? -0.477 1.302 -1.883 1.00 87.81 99 GLN A CA 1
ATOM 802 C C . GLN A 1 99 ? -0.574 0.152 -0.878 1.00 87.81 99 GLN A C 1
ATOM 804 O O . GLN A 1 99 ? -1.306 0.277 0.099 1.00 87.81 99 GLN A O 1
ATOM 809 N N . ILE A 1 100 ? 0.204 -0.923 -1.045 1.00 88.44 100 ILE A N 1
ATOM 810 C CA . ILE A 1 100 ? 0.238 -2.041 -0.085 1.00 88.44 100 ILE A CA 1
ATOM 811 C C . ILE A 1 100 ? 0.669 -1.566 1.304 1.00 88.44 100 ILE A C 1
ATOM 813 O O . ILE A 1 100 ? 0.009 -1.882 2.291 1.00 88.44 100 ILE A O 1
ATOM 817 N N . ILE A 1 101 ? 1.738 -0.770 1.395 1.00 89.44 101 ILE A N 1
ATOM 818 C CA . ILE A 1 101 ? 2.215 -0.213 2.670 1.00 89.44 101 ILE A CA 1
ATOM 819 C C . ILE A 1 101 ? 1.144 0.685 3.298 1.00 89.44 101 ILE A C 1
ATOM 821 O O . ILE A 1 101 ? 0.929 0.664 4.508 1.00 89.44 101 ILE A O 1
ATOM 825 N N . VAL A 1 102 ? 0.439 1.467 2.488 1.00 86.88 102 VAL A N 1
ATOM 826 C CA . VAL A 1 102 ? -0.617 2.366 2.957 1.00 86.88 102 V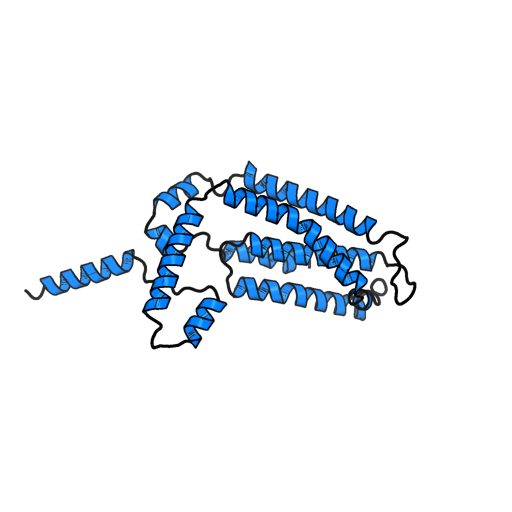AL A CA 1
ATOM 827 C C . VAL A 1 102 ? -1.821 1.592 3.472 1.00 86.88 102 VAL A C 1
ATOM 829 O O . VAL A 1 102 ? -2.300 1.882 4.559 1.00 86.88 102 VAL A O 1
ATOM 832 N N . ILE A 1 103 ? -2.263 0.570 2.749 1.00 84.81 103 ILE A N 1
ATOM 833 C CA . ILE A 1 103 ? -3.335 -0.335 3.174 1.00 84.81 103 ILE A CA 1
ATOM 834 C C . ILE A 1 103 ? -2.938 -1.022 4.478 1.00 84.81 103 ILE A C 1
ATOM 836 O O . ILE A 1 103 ? -3.711 -1.020 5.432 1.00 84.81 103 ILE A O 1
ATOM 840 N N . TYR A 1 104 ? -1.721 -1.559 4.554 1.00 86.12 104 TYR A N 1
ATOM 841 C CA . TYR A 1 104 ? -1.214 -2.219 5.753 1.00 86.12 104 TYR A CA 1
ATOM 842 C C . TYR A 1 104 ? -1.168 -1.271 6.956 1.00 86.12 104 TYR A C 1
ATOM 844 O O . TYR A 1 104 ? -1.569 -1.641 8.055 1.00 86.12 104 TYR A O 1
ATOM 852 N N . THR A 1 105 ? -0.700 -0.039 6.749 1.00 86.31 105 THR A N 1
ATOM 853 C CA . THR A 1 105 ? -0.578 0.947 7.828 1.00 86.31 105 THR A CA 1
ATOM 854 C C . THR A 1 105 ? -1.921 1.542 8.231 1.00 86.31 105 THR A C 1
ATOM 856 O O . THR A 1 105 ? -2.099 1.817 9.412 1.00 86.31 105 THR A O 1
ATOM 859 N N . GLU A 1 106 ? -2.869 1.748 7.310 1.00 83.38 106 GLU A N 1
ATOM 860 C CA . GLU A 1 106 ? -4.223 2.252 7.602 1.00 83.38 106 GLU A CA 1
ATOM 861 C C . GLU A 1 106 ? -5.193 1.197 8.130 1.00 83.38 106 GLU A C 1
ATOM 863 O O . GLU A 1 106 ? -6.142 1.557 8.824 1.00 83.38 106 GLU A O 1
ATOM 868 N N . SER A 1 107 ? -4.937 -0.085 7.878 1.00 81.88 107 SER A N 1
ATOM 869 C CA . SER A 1 107 ? -5.758 -1.170 8.413 1.00 81.88 107 SER A CA 1
ATOM 870 C C . SER A 1 107 ? -5.710 -1.192 9.936 1.00 81.88 107 SER A C 1
ATOM 872 O O . SER A 1 107 ? -4.646 -1.313 10.547 1.00 81.88 107 SER A O 1
ATOM 874 N N . ASN A 1 108 ? -6.876 -1.171 10.573 1.00 77.50 108 ASN A N 1
ATOM 875 C CA . ASN A 1 108 ? -6.970 -1.412 12.005 1.00 77.50 108 ASN A CA 1
ATOM 876 C C . ASN A 1 108 ? -6.740 -2.894 12.306 1.00 77.50 108 ASN A C 1
ATOM 878 O O . ASN A 1 108 ? -6.121 -3.234 13.310 1.00 77.50 108 ASN A O 1
ATOM 882 N N . SER A 1 109 ? -7.219 -3.789 11.458 1.00 75.62 109 SER A N 1
ATOM 883 C CA . SER A 1 109 ? -7.176 -5.235 11.603 1.00 75.62 109 SER A CA 1
ATOM 884 C C . SER A 1 109 ? -6.693 -5.872 10.305 1.00 75.62 109 SER A C 1
ATOM 886 O O . SER A 1 109 ? -7.190 -5.598 9.215 1.00 75.62 109 SER A O 1
ATOM 888 N N . ILE A 1 110 ? -5.694 -6.740 10.428 1.00 73.31 110 ILE A N 1
ATOM 889 C CA . ILE A 1 110 ? -5.158 -7.484 9.294 1.00 73.31 110 ILE A CA 1
ATOM 890 C C . ILE A 1 110 ? -5.862 -8.833 9.286 1.00 73.31 110 ILE A C 1
ATOM 892 O O . ILE A 1 110 ? -5.594 -9.691 10.125 1.00 73.31 110 ILE A O 1
ATOM 896 N N . THR A 1 111 ? -6.801 -8.997 8.360 1.00 75.75 111 THR A N 1
ATOM 897 C CA . THR A 1 111 ? -7.438 -10.288 8.103 1.00 75.75 111 THR A CA 1
ATOM 898 C C . THR A 1 111 ? -6.562 -11.130 7.176 1.00 75.75 111 THR A C 1
ATOM 900 O O . THR A 1 111 ? -5.773 -10.600 6.392 1.00 75.75 111 THR A O 1
ATOM 903 N N . ILE A 1 112 ? -6.724 -12.456 7.226 1.00 75.31 112 ILE A N 1
ATOM 904 C CA . ILE A 1 112 ? -6.026 -13.386 6.319 1.00 75.31 112 ILE A CA 1
ATOM 905 C C . ILE A 1 112 ? -6.309 -13.023 4.864 1.00 75.31 112 ILE A C 1
ATOM 907 O O . ILE A 1 112 ? -5.406 -13.044 4.038 1.00 75.31 112 ILE A O 1
ATOM 911 N N . LEU A 1 113 ? -7.558 -12.665 4.558 1.00 78.81 113 LEU A N 1
ATOM 912 C CA . LEU A 1 113 ? -7.960 -12.304 3.207 1.00 78.81 113 LEU A CA 1
ATOM 913 C C . LEU A 1 113 ? -7.256 -11.021 2.740 1.00 78.81 113 LEU A C 1
ATOM 915 O O . LEU A 1 113 ? -6.739 -10.995 1.627 1.00 78.81 113 LEU A O 1
ATOM 919 N N . ASN A 1 114 ? -7.133 -10.008 3.607 1.00 79.56 114 ASN A N 1
ATOM 920 C CA . ASN A 1 114 ? -6.352 -8.807 3.296 1.00 79.56 114 ASN A CA 1
ATOM 921 C C . ASN A 1 114 ? -4.873 -9.149 3.061 1.00 79.56 114 ASN A C 1
ATOM 923 O O . ASN A 1 114 ? -4.282 -8.673 2.096 1.00 79.56 114 ASN A O 1
ATOM 927 N N . LEU A 1 115 ? -4.278 -10.001 3.903 1.00 82.00 115 LEU A N 1
ATOM 928 C CA . LEU A 1 115 ? -2.876 -10.406 3.773 1.00 82.00 115 LEU A CA 1
ATOM 929 C C . LEU A 1 115 ? -2.614 -11.226 2.505 1.00 82.00 115 LEU A C 1
ATOM 931 O O . LEU A 1 115 ? -1.654 -10.956 1.787 1.00 82.00 115 LEU A O 1
ATOM 935 N N . LEU A 1 116 ? -3.501 -12.170 2.192 1.00 85.00 116 LEU A N 1
ATOM 936 C CA . LEU A 1 116 ? -3.461 -12.956 0.964 1.00 85.00 116 LEU A CA 1
ATOM 937 C C . LEU A 1 116 ? -3.482 -12.033 -0.258 1.00 85.00 116 LEU A C 1
ATOM 939 O O . LEU A 1 116 ? -2.671 -12.184 -1.163 1.00 85.00 116 LEU A O 1
ATOM 943 N N . ILE A 1 117 ? -4.370 -11.044 -0.265 1.00 83.50 117 ILE A N 1
ATOM 944 C CA . ILE A 1 117 ? -4.520 -10.121 -1.390 1.00 83.50 117 ILE A CA 1
ATOM 945 C C . ILE A 1 117 ? -3.319 -9.187 -1.517 1.00 83.50 117 ILE A C 1
ATOM 947 O O . ILE A 1 117 ? -2.853 -8.966 -2.631 1.00 83.50 117 ILE A O 1
ATOM 951 N N . MET A 1 118 ? -2.755 -8.712 -0.402 1.00 83.94 118 MET A N 1
ATOM 952 C CA . MET A 1 118 ? -1.502 -7.947 -0.417 1.00 83.94 118 MET A CA 1
ATOM 953 C C . MET A 1 118 ? -0.331 -8.743 -1.019 1.00 83.94 118 MET A C 1
ATOM 955 O O . MET A 1 118 ? 0.551 -8.135 -1.615 1.00 83.94 118 MET A O 1
ATOM 959 N N . ILE A 1 119 ? -0.322 -10.076 -0.903 1.00 86.88 119 ILE A N 1
ATOM 960 C CA . ILE A 1 119 ? 0.706 -10.950 -1.501 1.00 86.88 119 ILE A CA 1
ATOM 961 C C . ILE A 1 119 ? 0.385 -11.297 -2.960 1.00 86.88 119 ILE A C 1
ATOM 963 O O . ILE A 1 119 ? 1.276 -11.299 -3.809 1.00 86.88 119 ILE A O 1
ATOM 967 N N . ILE A 1 120 ? -0.881 -11.586 -3.271 1.00 88.50 120 ILE A N 1
ATOM 968 C CA . ILE A 1 120 ? -1.316 -11.935 -4.630 1.00 88.50 120 ILE A CA 1
ATOM 969 C C . ILE A 1 120 ? -1.132 -10.748 -5.576 1.00 88.50 120 ILE A C 1
ATOM 971 O O . ILE A 1 120 ? -0.794 -10.946 -6.738 1.00 88.50 120 ILE A O 1
ATOM 975 N N . LEU A 1 121 ? -1.326 -9.516 -5.102 1.00 87.31 121 LEU A N 1
ATOM 976 C CA . LEU A 1 121 ? -1.344 -8.340 -5.963 1.00 87.31 121 LEU A CA 1
ATOM 977 C C . LEU A 1 121 ? 0.008 -8.049 -6.655 1.00 87.31 121 LEU A C 1
ATOM 979 O O . LEU A 1 121 ? 0.001 -7.892 -7.879 1.00 87.31 121 LEU A O 1
ATOM 983 N N . PRO A 1 122 ? 1.166 -8.028 -5.959 1.00 88.62 122 PRO A N 1
ATOM 984 C CA . PRO A 1 122 ? 2.471 -7.937 -6.615 1.00 88.62 122 PRO A CA 1
ATOM 985 C C . PRO A 1 122 ? 2.735 -9.095 -7.575 1.00 88.62 122 PRO A C 1
ATOM 987 O O . PRO A 1 122 ? 3.248 -8.867 -8.663 1.00 88.62 122 PRO A O 1
ATOM 990 N N . PHE A 1 123 ? 2.359 -10.323 -7.200 1.00 89.56 123 PHE A N 1
ATOM 991 C CA . PHE A 1 123 ? 2.574 -11.501 -8.042 1.00 89.56 123 PHE A CA 1
ATOM 992 C C . PHE A 1 123 ? 1.746 -11.446 -9.332 1.00 89.56 123 PHE A C 1
ATOM 994 O O . PHE A 1 123 ? 2.218 -11.771 -10.418 1.00 89.56 123 PHE A O 1
ATOM 1001 N N . PHE A 1 124 ? 0.500 -10.993 -9.224 1.00 90.00 124 PHE A N 1
ATOM 1002 C CA . PHE A 1 124 ? -0.360 -10.776 -10.375 1.00 90.00 124 PHE A CA 1
ATOM 1003 C C . PHE A 1 124 ? 0.189 -9.670 -11.282 1.00 90.00 124 PHE A C 1
ATOM 1005 O O . PHE A 1 124 ? 0.161 -9.817 -12.502 1.00 90.00 124 PHE A O 1
ATOM 1012 N N . TYR A 1 125 ? 0.742 -8.599 -10.702 1.00 89.88 125 TYR A N 1
ATOM 1013 C CA . TYR A 1 125 ? 1.410 -7.544 -11.462 1.00 89.88 125 TYR A CA 1
ATOM 1014 C C . TYR A 1 125 ? 2.630 -8.055 -12.219 1.00 89.88 125 TYR A C 1
ATOM 1016 O O . TYR A 1 125 ? 2.721 -7.827 -13.420 1.00 89.88 125 TYR A O 1
ATOM 1024 N N . THR A 1 126 ? 3.529 -8.792 -11.567 1.00 88.62 126 THR A N 1
ATOM 1025 C CA . THR A 1 126 ? 4.718 -9.333 -12.239 1.00 88.62 126 THR A CA 1
ATOM 1026 C C . THR A 1 126 ? 4.345 -10.305 -13.354 1.00 88.62 126 THR A C 1
ATOM 1028 O O . THR A 1 126 ? 4.919 -10.224 -14.438 1.00 88.62 126 THR A O 1
ATOM 1031 N N . LEU A 1 127 ? 3.352 -11.174 -13.131 1.00 89.00 127 LEU A N 1
ATOM 1032 C CA . LEU A 1 127 ? 2.848 -12.090 -14.156 1.00 89.00 127 LEU A CA 1
ATOM 1033 C C . LEU A 1 127 ? 2.219 -11.336 -15.336 1.00 89.00 127 LEU A C 1
ATOM 1035 O O . LEU A 1 127 ? 2.473 -11.678 -16.488 1.00 89.00 127 LEU A O 1
ATOM 1039 N N . ALA A 1 128 ? 1.422 -10.300 -15.065 1.00 87.25 128 ALA A N 1
ATOM 1040 C CA . ALA A 1 128 ? 0.832 -9.476 -16.112 1.00 87.25 128 ALA A CA 1
ATOM 1041 C C . ALA A 1 128 ? 1.922 -8.771 -16.931 1.00 87.25 128 ALA A C 1
ATOM 1043 O O . ALA A 1 128 ? 1.911 -8.868 -18.154 1.00 87.25 128 ALA A O 1
ATOM 1044 N N . THR A 1 129 ? 2.891 -8.125 -16.278 1.00 86.12 129 THR A N 1
ATOM 1045 C CA . THR A 1 129 ? 4.003 -7.439 -16.952 1.00 86.12 129 THR A CA 1
ATOM 1046 C C . THR A 1 129 ? 4.826 -8.400 -17.809 1.00 86.12 129 THR A C 1
ATOM 1048 O O . THR A 1 129 ? 5.177 -8.047 -18.931 1.00 86.12 129 THR A O 1
ATOM 1051 N N . PHE A 1 130 ? 5.066 -9.629 -17.338 1.00 86.44 130 PHE A N 1
ATOM 1052 C CA . PHE A 1 130 ? 5.711 -10.679 -18.130 1.00 86.44 130 PHE A CA 1
ATOM 1053 C C . PHE A 1 130 ? 4.927 -10.997 -19.410 1.00 86.44 130 PHE A C 1
ATOM 1055 O O . PHE A 1 130 ? 5.460 -10.883 -20.511 1.00 86.44 130 PHE A O 1
ATOM 1062 N N . VAL A 1 131 ? 3.639 -11.337 -19.280 1.00 85.62 131 VAL A N 1
ATOM 1063 C CA . VAL A 1 131 ? 2.791 -11.702 -20.429 1.00 85.62 131 VAL A CA 1
ATOM 1064 C C . VAL A 1 131 ? 2.675 -10.545 -21.426 1.00 85.62 131 VAL A C 1
ATOM 1066 O O . VAL A 1 131 ? 2.743 -10.762 -22.635 1.00 85.62 131 VAL A O 1
ATOM 1069 N N . TYR A 1 132 ? 2.529 -9.310 -20.939 1.00 82.38 132 TYR A N 1
ATOM 1070 C CA . TYR A 1 132 ? 2.433 -8.126 -21.796 1.00 82.38 132 TYR A CA 1
ATOM 1071 C C . TYR A 1 132 ? 3.742 -7.812 -22.532 1.00 82.38 132 TYR A C 1
ATOM 1073 O O . TYR A 1 132 ? 3.685 -7.469 -23.713 1.00 82.38 132 TYR A O 1
ATOM 1081 N N . SER A 1 133 ? 4.890 -7.946 -21.860 1.00 81.69 133 SER A N 1
ATOM 1082 C CA . SER A 1 133 ? 6.215 -7.679 -22.437 1.00 81.69 133 SER A CA 1
ATOM 1083 C C . SER A 1 133 ? 6.602 -8.711 -23.503 1.00 81.69 133 SER A C 1
ATOM 1085 O O . SER A 1 133 ? 7.188 -8.344 -24.517 1.00 81.69 133 SER A O 1
ATOM 1087 N N . GLU A 1 134 ? 6.219 -9.978 -23.316 1.00 77.75 134 GLU A N 1
ATOM 1088 C CA . GLU A 1 134 ? 6.606 -11.075 -24.213 1.00 77.75 134 GLU A CA 1
ATOM 1089 C C . GLU A 1 134 ? 5.649 -11.289 -25.399 1.00 77.75 134 GLU A C 1
ATOM 1091 O O . GLU A 1 134 ? 6.094 -11.679 -26.473 1.00 77.75 134 GLU A O 1
ATOM 1096 N N . HIS A 1 135 ? 4.332 -11.101 -25.229 1.00 70.12 135 HIS A N 1
ATOM 1097 C CA . HIS A 1 135 ? 3.349 -11.598 -26.213 1.00 70.12 135 HIS A CA 1
ATOM 1098 C C . HIS A 1 135 ? 2.561 -10.525 -26.972 1.00 70.12 135 HIS A C 1
ATOM 1100 O O . HIS A 1 135 ? 2.050 -10.822 -28.051 1.00 70.12 135 HIS A O 1
ATOM 1106 N N . TYR A 1 136 ? 2.399 -9.311 -26.432 1.00 62.78 136 TYR A N 1
ATOM 1107 C CA . TYR A 1 136 ? 1.331 -8.415 -26.904 1.00 62.78 136 TYR A CA 1
ATOM 1108 C C . TYR A 1 136 ? 1.792 -7.121 -27.589 1.00 62.78 136 TYR A C 1
ATOM 1110 O O . TYR A 1 136 ? 1.039 -6.610 -28.417 1.00 62.78 136 TYR A O 1
ATOM 1118 N N . PHE A 1 137 ? 2.984 -6.579 -27.303 1.00 63.22 137 PHE A N 1
ATOM 1119 C CA . PHE A 1 137 ? 3.387 -5.276 -27.855 1.00 63.22 137 PHE A CA 1
ATOM 1120 C C . PHE A 1 137 ? 4.884 -5.179 -28.165 1.00 63.22 137 PHE A C 1
ATOM 1122 O O . PHE A 1 137 ? 5.713 -5.175 -27.261 1.00 63.22 137 PHE A O 1
ATOM 1129 N N . HIS A 1 138 ? 5.226 -4.966 -29.442 1.00 60.84 138 HIS A N 1
ATOM 1130 C CA . HIS A 1 138 ? 6.605 -4.711 -29.889 1.00 60.84 138 HIS A CA 1
ATOM 1131 C C . HIS A 1 138 ? 7.270 -3.513 -29.186 1.00 60.84 138 HIS A C 1
ATOM 1133 O O . HIS A 1 138 ? 8.489 -3.464 -29.083 1.00 60.84 138 HIS A O 1
ATOM 1139 N N . THR A 1 139 ? 6.483 -2.559 -28.676 1.00 64.50 139 THR A N 1
ATOM 1140 C CA . THR A 1 139 ? 6.980 -1.387 -27.936 1.00 64.50 139 THR A CA 1
ATOM 1141 C C . THR A 1 139 ? 7.413 -1.694 -26.499 1.00 64.50 139 THR A C 1
ATOM 1143 O O . THR A 1 139 ? 8.092 -0.874 -25.898 1.00 64.50 139 THR A O 1
ATOM 1146 N N . HIS A 1 140 ? 7.042 -2.858 -25.953 1.00 69.31 140 HIS A N 1
ATOM 1147 C CA . HIS A 1 140 ? 7.331 -3.268 -24.570 1.00 69.31 140 HIS A CA 1
ATOM 1148 C C . HIS A 1 140 ? 8.262 -4.489 -24.507 1.00 69.31 140 HIS A C 1
ATOM 1150 O O . HIS A 1 140 ? 8.362 -5.152 -23.468 1.00 69.31 140 HIS A O 1
ATOM 1156 N N . PHE A 1 141 ? 8.920 -4.804 -25.622 1.00 70.44 141 PHE A N 1
ATOM 1157 C CA . PHE A 1 141 ? 9.831 -5.934 -25.730 1.00 70.44 141 PHE A CA 1
ATOM 1158 C C . PHE A 1 141 ? 11.001 -5.770 -24.743 1.00 70.44 141 PHE A C 1
ATOM 1160 O O . PHE A 1 141 ? 11.551 -4.679 -24.608 1.00 70.44 141 PHE A O 1
ATOM 1167 N N . GLU A 1 142 ? 11.329 -6.834 -24.004 1.00 75.50 142 GLU A N 1
ATOM 1168 C CA . GLU A 1 142 ? 12.403 -6.911 -22.990 1.00 75.50 142 GLU A CA 1
ATOM 1169 C C . GLU A 1 142 ? 12.289 -5.998 -21.753 1.00 75.50 142 GLU A C 1
ATOM 1171 O O . GLU A 1 142 ? 13.125 -6.090 -20.846 1.00 75.50 142 GLU A O 1
ATOM 1176 N N . VAL A 1 143 ? 11.239 -5.177 -21.628 1.00 81.00 143 VAL A N 1
ATOM 1177 C CA . VAL A 1 143 ? 11.016 -4.335 -20.435 1.00 81.00 143 VAL A CA 1
ATOM 1178 C C . VAL A 1 143 ? 11.020 -5.186 -19.162 1.00 81.00 143 VAL A C 1
ATOM 1180 O O . VAL A 1 143 ? 11.627 -4.800 -18.162 1.00 81.00 143 VAL A O 1
ATOM 1183 N N . PHE A 1 144 ? 10.424 -6.383 -19.204 1.00 83.31 144 PHE A N 1
ATOM 1184 C CA . PHE A 1 144 ? 10.409 -7.302 -18.066 1.00 83.31 144 PHE A CA 1
ATOM 1185 C C . PHE A 1 144 ? 11.817 -7.719 -17.617 1.00 83.31 144 PHE A C 1
ATOM 1187 O O . PHE A 1 144 ? 12.112 -7.669 -16.424 1.00 83.31 144 PHE A O 1
ATOM 1194 N N . LEU A 1 145 ? 12.723 -8.049 -18.542 1.00 82.44 145 LEU A N 1
ATOM 1195 C CA . LEU A 1 145 ? 14.101 -8.430 -18.205 1.00 82.44 145 LEU A CA 1
ATOM 1196 C C . LEU A 1 145 ? 14.868 -7.270 -17.560 1.00 82.44 145 LEU A C 1
ATOM 1198 O O . LEU A 1 145 ? 15.630 -7.476 -16.611 1.00 82.44 145 LEU A O 1
ATOM 1202 N N . GLN A 1 146 ? 14.619 -6.038 -18.007 1.00 80.50 146 GLN A N 1
ATOM 1203 C CA . GLN A 1 146 ? 15.219 -4.846 -17.406 1.00 80.50 146 GLN A CA 1
ATOM 1204 C C . GLN A 1 146 ? 14.748 -4.618 -15.961 1.00 80.50 146 GLN A C 1
ATOM 1206 O O . GLN A 1 146 ? 15.527 -4.116 -15.147 1.00 80.50 146 GLN A O 1
ATOM 1211 N N . THR A 1 147 ? 13.529 -5.042 -15.600 1.00 84.19 147 THR A N 1
ATOM 1212 C CA . THR A 1 147 ? 13.019 -4.906 -14.221 1.00 84.19 147 THR A CA 1
ATOM 1213 C C . THR A 1 147 ? 13.733 -5.792 -13.192 1.00 84.19 147 THR A C 1
ATOM 1215 O O . THR A 1 147 ? 13.730 -5.470 -12.005 1.00 84.19 147 THR A O 1
ATOM 1218 N N . PHE A 1 148 ? 14.412 -6.866 -13.615 1.00 84.88 148 PHE A N 1
ATOM 1219 C CA . PHE A 1 148 ? 15.215 -7.704 -12.708 1.00 84.88 148 PHE A CA 1
ATOM 1220 C C . PHE A 1 148 ? 16.609 -7.145 -12.433 1.00 84.88 148 PHE A C 1
ATOM 1222 O O . PHE A 1 148 ? 17.318 -7.660 -11.564 1.00 84.88 148 PHE A O 1
ATOM 1229 N N . ARG A 1 149 ? 17.030 -6.091 -13.145 1.00 84.81 149 ARG A N 1
ATOM 1230 C CA . ARG A 1 149 ? 18.342 -5.483 -12.914 1.00 84.81 149 ARG A CA 1
ATOM 1231 C C . ARG A 1 149 ? 18.383 -4.881 -11.499 1.00 84.81 149 ARG A C 1
ATOM 1233 O O . ARG A 1 149 ? 17.450 -4.186 -11.094 1.00 84.81 149 ARG A O 1
ATOM 1240 N N . PRO A 1 150 ? 19.479 -5.065 -10.740 1.00 85.75 150 PRO A N 1
ATOM 1241 C CA . PRO A 1 150 ? 19.552 -4.624 -9.343 1.00 85.75 150 PRO A CA 1
ATOM 1242 C C . PRO A 1 150 ? 19.370 -3.109 -9.196 1.00 85.75 150 PRO A C 1
ATOM 1244 O O . PRO A 1 150 ? 18.767 -2.643 -8.235 1.00 85.75 150 PRO A O 1
ATOM 1247 N N . GLN A 1 151 ? 19.835 -2.338 -10.182 1.00 85.62 151 GLN A N 1
ATOM 1248 C CA . GLN A 1 151 ? 19.697 -0.881 -10.223 1.00 85.62 151 GLN A CA 1
ATOM 1249 C C . GLN A 1 151 ? 18.225 -0.451 -10.276 1.00 85.62 151 GLN A C 1
ATOM 1251 O O . GLN A 1 151 ? 17.832 0.479 -9.576 1.00 85.62 151 GLN A O 1
ATOM 1256 N N . TYR A 1 152 ? 17.403 -1.171 -11.047 1.00 87.94 152 TYR A N 1
ATOM 1257 C CA . TYR A 1 152 ? 15.963 -0.944 -11.118 1.00 87.94 152 TYR A CA 1
ATOM 1258 C C . TYR A 1 152 ? 15.290 -1.252 -9.777 1.00 87.94 152 TYR A C 1
ATOM 1260 O O . TYR A 1 152 ? 14.528 -0.437 -9.266 1.00 87.94 152 TYR A O 1
ATOM 1268 N N . ILE A 1 153 ? 15.620 -2.396 -9.169 1.00 90.38 153 ILE A N 1
ATOM 1269 C CA . ILE A 1 153 ? 15.049 -2.816 -7.881 1.00 90.38 153 ILE A CA 1
ATOM 1270 C C . ILE A 1 153 ? 15.370 -1.792 -6.784 1.00 90.38 153 ILE A C 1
ATOM 1272 O O . ILE A 1 153 ? 14.482 -1.394 -6.028 1.00 90.38 153 ILE A O 1
ATOM 1276 N N . ILE A 1 154 ? 16.621 -1.328 -6.721 1.00 90.94 154 ILE A N 1
ATOM 1277 C CA . ILE A 1 154 ? 17.050 -0.300 -5.765 1.00 90.94 154 ILE A CA 1
ATOM 1278 C C . ILE A 1 154 ? 16.297 1.009 -6.017 1.00 90.94 154 ILE A C 1
ATOM 1280 O O . ILE A 1 154 ? 15.763 1.584 -5.071 1.00 90.94 154 ILE A O 1
ATOM 1284 N N . ALA A 1 155 ? 16.200 1.458 -7.272 1.00 90.44 155 ALA A N 1
ATOM 1285 C CA . ALA A 1 155 ? 15.465 2.670 -7.622 1.00 90.44 155 ALA A CA 1
ATOM 1286 C C . ALA A 1 155 ? 13.992 2.583 -7.192 1.00 90.44 155 ALA A C 1
ATOM 1288 O O . ALA A 1 155 ? 13.501 3.466 -6.489 1.00 90.44 155 ALA A O 1
ATOM 1289 N N . VAL A 1 156 ? 13.303 1.487 -7.524 1.00 93.31 156 VAL A N 1
ATOM 1290 C CA . VAL A 1 156 ? 11.906 1.254 -7.129 1.00 93.31 156 VAL A CA 1
ATOM 1291 C C . VAL A 1 156 ? 11.750 1.245 -5.609 1.00 93.31 156 VAL A C 1
ATOM 1293 O O . VAL A 1 156 ? 10.803 1.849 -5.097 1.00 93.31 156 VAL A O 1
ATOM 1296 N N . ALA A 1 157 ? 12.666 0.607 -4.875 1.00 93.69 157 ALA A N 1
ATOM 1297 C CA . ALA A 1 157 ? 12.644 0.581 -3.414 1.00 93.69 157 ALA A CA 1
ATOM 1298 C C . ALA A 1 157 ? 12.821 1.985 -2.816 1.00 93.69 157 ALA A C 1
ATOM 1300 O O . ALA A 1 157 ? 12.033 2.387 -1.961 1.00 93.69 157 ALA A O 1
ATOM 1301 N N . VAL A 1 158 ? 13.797 2.758 -3.304 1.00 94.06 158 VAL A N 1
ATOM 1302 C CA . VAL A 1 158 ? 14.051 4.138 -2.861 1.00 94.06 158 VAL A CA 1
ATOM 1303 C C . VAL A 1 158 ? 12.838 5.025 -3.126 1.00 94.06 158 VAL A C 1
ATOM 1305 O O . VAL A 1 158 ? 12.379 5.709 -2.212 1.00 94.06 158 VAL A O 1
ATOM 1308 N N . ILE A 1 159 ? 12.271 4.968 -4.335 1.00 94.50 159 ILE A N 1
ATOM 1309 C CA . ILE A 1 159 ? 11.073 5.735 -4.701 1.00 94.50 159 ILE A CA 1
ATOM 1310 C C . ILE A 1 159 ? 9.903 5.355 -3.787 1.00 94.50 159 ILE A C 1
ATOM 1312 O O . ILE A 1 159 ? 9.230 6.228 -3.244 1.00 94.50 159 ILE A O 1
ATOM 1316 N N . THR A 1 160 ? 9.685 4.058 -3.557 1.00 94.81 160 THR A N 1
ATOM 1317 C CA . THR A 1 160 ? 8.606 3.573 -2.682 1.00 94.81 160 THR A CA 1
ATOM 1318 C C . THR A 1 160 ? 8.761 4.111 -1.262 1.00 94.81 160 THR A C 1
ATOM 1320 O O . THR A 1 160 ? 7.818 4.686 -0.721 1.00 94.81 160 THR A O 1
ATOM 1323 N N . ILE A 1 161 ? 9.956 3.974 -0.675 1.00 93.88 161 ILE A N 1
ATOM 1324 C CA . ILE A 1 161 ? 10.262 4.451 0.679 1.00 93.88 161 ILE A CA 1
ATOM 1325 C C . ILE A 1 161 ? 10.040 5.961 0.767 1.00 93.88 161 ILE A C 1
ATOM 1327 O O . ILE A 1 161 ? 9.371 6.424 1.692 1.00 93.88 161 ILE A O 1
ATOM 1331 N N . ALA A 1 162 ? 10.546 6.721 -0.205 1.00 93.81 162 ALA A N 1
ATOM 1332 C CA . ALA A 1 162 ? 10.418 8.172 -0.239 1.00 93.81 162 ALA A CA 1
ATOM 1333 C C . ALA A 1 162 ? 8.948 8.629 -0.313 1.00 93.81 162 ALA A C 1
ATOM 1335 O O . ALA A 1 162 ? 8.583 9.616 0.322 1.00 93.81 162 ALA A O 1
ATOM 1336 N N . LEU A 1 163 ? 8.087 7.886 -1.017 1.00 92.75 163 LEU A N 1
ATOM 1337 C CA . LEU A 1 163 ? 6.651 8.175 -1.099 1.00 92.75 163 LEU A CA 1
ATOM 1338 C C . LEU A 1 163 ? 5.892 7.805 0.183 1.00 92.75 163 LEU A C 1
ATOM 1340 O O . LEU A 1 163 ? 4.950 8.500 0.561 1.00 92.75 163 LEU A O 1
ATOM 1344 N N . THR A 1 164 ? 6.262 6.711 0.855 1.00 92.19 164 THR A N 1
ATOM 1345 C CA . THR A 1 164 ? 5.506 6.206 2.015 1.00 92.19 164 THR A CA 1
ATOM 1346 C C . THR A 1 164 ? 5.957 6.777 3.353 1.00 92.19 164 THR A C 1
ATOM 1348 O O . THR A 1 164 ? 5.124 6.991 4.233 1.00 92.19 164 THR A O 1
ATOM 1351 N N . MET A 1 165 ? 7.258 7.023 3.533 1.00 91.75 165 MET A N 1
ATOM 1352 C CA . MET A 1 165 ? 7.827 7.404 4.831 1.00 91.75 165 MET A CA 1
ATOM 1353 C C . MET A 1 165 ? 7.237 8.688 5.422 1.00 91.75 165 MET A C 1
ATOM 1355 O O . MET A 1 165 ? 6.888 8.658 6.604 1.00 91.75 165 MET A O 1
ATOM 1359 N N . PRO A 1 166 ? 7.048 9.786 4.661 1.00 90.56 166 PRO A N 1
ATOM 1360 C CA . PRO A 1 166 ? 6.473 11.010 5.216 1.00 90.56 166 PRO A CA 1
ATOM 1361 C C . PRO A 1 166 ? 5.103 10.768 5.854 1.00 90.56 166 PRO A C 1
ATOM 1363 O O . PRO A 1 166 ? 4.821 11.262 6.943 1.00 90.56 166 PRO A O 1
ATOM 1366 N N . TRP A 1 167 ? 4.269 9.944 5.213 1.00 88.25 167 TRP A N 1
ATOM 1367 C CA . TRP A 1 167 ? 2.956 9.594 5.741 1.00 88.25 167 TRP A CA 1
ATOM 1368 C C . TRP A 1 167 ? 3.042 8.736 7.003 1.00 88.25 167 TRP A C 1
ATOM 1370 O O . TRP A 1 167 ? 2.350 9.018 7.977 1.00 88.25 167 TRP A O 1
ATOM 1380 N N . ILE A 1 168 ? 3.904 7.715 7.006 1.00 89.50 168 ILE A N 1
ATOM 1381 C CA . ILE A 1 168 ? 4.096 6.844 8.174 1.00 89.50 168 ILE A CA 1
ATOM 1382 C C . ILE A 1 168 ? 4.556 7.668 9.378 1.00 89.50 168 ILE A C 1
ATOM 1384 O O . ILE A 1 168 ? 4.019 7.507 10.470 1.00 89.50 168 ILE A O 1
ATOM 1388 N N . ILE A 1 169 ? 5.498 8.592 9.175 1.00 90.06 169 ILE A N 1
ATOM 1389 C CA . ILE A 1 169 ? 5.992 9.483 10.228 1.00 90.06 169 ILE A CA 1
ATOM 1390 C C . ILE A 1 169 ? 4.856 10.365 10.755 1.00 90.06 169 ILE A C 1
ATOM 1392 O O . ILE A 1 169 ? 4.633 10.406 11.963 1.00 90.06 169 ILE A O 1
ATOM 1396 N N . LEU A 1 170 ? 4.097 11.023 9.872 1.00 87.81 170 LEU A N 1
ATOM 1397 C CA . LEU A 1 170 ? 2.961 11.860 10.272 1.00 87.81 170 LEU A CA 1
ATOM 1398 C C . LEU A 1 170 ? 1.892 11.065 11.026 1.00 87.81 170 LEU A C 1
ATOM 1400 O O . LEU A 1 170 ? 1.363 11.548 12.026 1.00 87.81 170 LEU A O 1
ATOM 1404 N N . LYS A 1 171 ? 1.599 9.840 10.584 1.00 85.50 171 LYS A N 1
ATOM 1405 C CA . LYS A 1 171 ? 0.660 8.949 11.260 1.00 85.50 171 LYS A CA 1
ATOM 1406 C C . LYS A 1 171 ? 1.158 8.561 12.650 1.00 85.50 171 LYS A C 1
ATOM 1408 O O . LYS A 1 171 ? 0.409 8.719 13.606 1.00 85.50 171 LYS A O 1
ATOM 1413 N N . CYS A 1 172 ? 2.413 8.134 12.781 1.00 86.00 172 CYS A N 1
ATOM 1414 C CA . CYS A 1 172 ? 3.014 7.815 14.076 1.00 86.00 172 CYS A CA 1
ATOM 1415 C C . CYS A 1 172 ? 2.991 9.020 15.025 1.00 86.00 172 CYS A C 1
ATOM 1417 O O . CYS A 1 172 ? 2.621 8.877 16.187 1.00 86.00 172 CYS A O 1
ATOM 1419 N N . LEU A 1 173 ? 3.331 10.216 14.534 1.00 87.44 173 LEU A N 1
ATOM 1420 C CA . LEU A 1 173 ? 3.252 11.444 15.327 1.00 87.44 173 LEU A CA 1
ATOM 1421 C C . LEU A 1 173 ? 1.813 11.722 15.764 1.00 87.44 173 LEU A C 1
ATOM 1423 O O . LEU A 1 173 ? 1.572 11.987 16.939 1.00 87.44 173 LEU A O 1
ATOM 1427 N N . ARG A 1 174 ? 0.843 11.610 14.850 1.00 84.69 174 ARG A N 1
ATOM 1428 C CA . ARG A 1 174 ? -0.576 11.774 15.178 1.00 84.69 174 ARG A CA 1
ATOM 1429 C C . ARG A 1 174 ? -1.017 10.776 16.242 1.00 84.69 174 ARG A C 1
ATOM 1431 O O . ARG A 1 174 ? -1.669 11.185 17.190 1.00 84.69 174 ARG A O 1
ATOM 1438 N N . ASP A 1 175 ? -0.637 9.510 16.124 1.00 79.75 175 ASP A N 1
ATOM 1439 C CA . ASP A 1 175 ? -1.023 8.468 17.076 1.00 79.75 175 ASP A CA 1
ATOM 1440 C C . ASP A 1 175 ? -0.386 8.682 18.466 1.00 79.75 175 ASP A C 1
ATOM 1442 O O . ASP A 1 175 ? -0.995 8.335 19.478 1.00 79.75 175 ASP A O 1
ATOM 1446 N N . ILE A 1 176 ? 0.801 9.303 18.534 1.00 82.31 176 ILE A N 1
ATOM 1447 C CA . ILE A 1 176 ? 1.459 9.696 19.792 1.00 82.31 176 ILE A CA 1
ATOM 1448 C C . ILE A 1 176 ? 0.776 10.920 20.423 1.00 82.31 176 ILE A C 1
ATOM 1450 O O . ILE A 1 176 ? 0.525 10.931 21.628 1.00 82.31 176 ILE A O 1
ATOM 1454 N N . PHE A 1 177 ? 0.473 11.955 19.633 1.00 83.38 177 PHE A N 1
ATOM 1455 C CA . PHE A 1 177 ? -0.088 13.212 20.144 1.00 83.38 177 PHE A CA 1
ATOM 1456 C C . PHE A 1 177 ? -1.602 13.156 20.382 1.00 83.38 177 PHE A C 1
ATOM 1458 O O . PHE A 1 177 ? -2.113 13.822 21.281 1.00 83.38 177 PHE A O 1
ATOM 1465 N N . GLN A 1 178 ? -2.334 12.374 19.591 1.00 73.69 178 GLN A N 1
ATOM 1466 C CA . GLN A 1 178 ? -3.781 12.219 19.685 1.00 73.69 178 GLN A CA 1
ATOM 1467 C C . GLN A 1 178 ? -4.117 10.825 20.198 1.00 73.69 178 GLN A C 1
ATOM 1469 O O . GLN A 1 178 ? -4.337 9.873 19.448 1.00 73.69 178 GLN A O 1
ATOM 1474 N N . ILE A 1 179 ? -4.212 10.725 21.520 1.00 68.88 179 ILE A N 1
ATOM 1475 C CA . ILE A 1 179 ? -4.617 9.499 22.194 1.00 68.88 179 ILE A CA 1
ATOM 1476 C C . ILE A 1 179 ? -6.085 9.196 21.847 1.00 68.88 179 ILE A C 1
ATOM 1478 O O . ILE A 1 179 ? -7.026 9.722 22.445 1.00 68.88 179 ILE A O 1
ATOM 1482 N N . ASN A 1 180 ? -6.296 8.326 20.861 1.00 71.12 180 ASN A N 1
ATOM 1483 C CA . ASN A 1 180 ? -7.631 7.897 20.467 1.00 71.12 180 ASN A CA 1
ATOM 1484 C C . ASN A 1 180 ? -8.176 6.906 21.507 1.00 71.12 180 ASN A C 1
ATOM 1486 O O . ASN A 1 180 ? -7.632 5.815 21.698 1.00 71.12 180 ASN A O 1
ATOM 1490 N N . ARG A 1 181 ? -9.289 7.260 22.161 1.00 70.75 181 ARG A N 1
ATOM 1491 C CA . ARG A 1 181 ? -9.936 6.435 23.201 1.00 70.75 181 ARG A CA 1
ATOM 1492 C C . ARG A 1 181 ? -10.230 5.006 22.723 1.00 70.75 181 ARG A C 1
ATOM 1494 O O . ARG A 1 181 ? -10.155 4.069 23.512 1.00 70.75 181 ARG A O 1
ATOM 1501 N N . ARG A 1 182 ? -10.515 4.830 21.426 1.00 72.25 182 ARG A N 1
ATOM 1502 C CA . ARG A 1 182 ? -10.711 3.514 20.793 1.00 72.25 182 ARG A CA 1
ATOM 1503 C C . ARG A 1 182 ? -9.456 2.648 20.829 1.00 72.25 182 ARG A C 1
ATOM 1505 O O . ARG A 1 182 ? -9.550 1.469 21.157 1.00 72.25 182 ARG A O 1
ATOM 1512 N N . ASN A 1 183 ? -8.295 3.239 20.559 1.00 73.31 183 ASN A N 1
ATOM 1513 C CA . ASN A 1 183 ? -7.020 2.526 20.529 1.00 73.31 183 ASN A CA 1
ATOM 1514 C C . ASN A 1 183 ? -6.612 2.067 21.933 1.00 73.31 183 ASN A C 1
ATOM 1516 O O . ASN A 1 183 ? -6.149 0.940 22.080 1.00 73.31 183 ASN A O 1
ATOM 1520 N N . ILE A 1 184 ? -6.873 2.879 22.967 1.00 77.88 184 ILE A N 1
ATOM 1521 C CA . ILE A 1 184 ? -6.649 2.485 24.368 1.00 77.88 184 ILE A CA 1
ATOM 1522 C C . ILE A 1 184 ? -7.520 1.280 24.734 1.00 77.88 184 ILE A C 1
ATOM 1524 O O . ILE A 1 184 ? -7.000 0.259 25.175 1.00 77.88 184 ILE A O 1
ATOM 1528 N N . LEU A 1 185 ? -8.841 1.377 24.530 1.00 75.88 185 LEU A N 1
ATOM 1529 C CA . LEU A 1 185 ? -9.781 0.311 24.904 1.00 75.88 185 LEU A CA 1
ATOM 1530 C C . LEU A 1 185 ? -9.486 -0.991 24.152 1.00 75.88 185 LEU A C 1
ATOM 1532 O O . LEU A 1 185 ? -9.593 -2.087 24.705 1.00 75.88 185 LEU A O 1
ATOM 1536 N N . ARG A 1 186 ? -9.064 -0.873 22.891 1.00 72.56 186 ARG A N 1
ATOM 1537 C CA . ARG A 1 186 ? -8.610 -2.006 22.093 1.00 72.56 186 ARG A CA 1
ATOM 1538 C C . ARG A 1 186 ? -7.320 -2.614 22.641 1.00 72.56 186 ARG A C 1
ATOM 1540 O O . ARG A 1 186 ? -7.250 -3.834 22.768 1.00 72.56 186 ARG A O 1
ATOM 1547 N N . ALA A 1 187 ? -6.318 -1.799 22.965 1.00 73.88 187 ALA A N 1
ATOM 1548 C CA . ALA A 1 187 ? -5.052 -2.269 23.522 1.00 73.88 187 ALA A CA 1
ATOM 1549 C C . ALA A 1 187 ? -5.252 -2.971 24.873 1.00 73.88 187 ALA A C 1
ATOM 1551 O O . ALA A 1 187 ? -4.678 -4.036 25.099 1.00 73.88 187 ALA A O 1
ATOM 1552 N N . GLU A 1 188 ? -6.124 -2.434 25.730 1.00 78.31 188 GLU A N 1
ATOM 1553 C CA . GLU A 1 188 ? -6.464 -3.026 27.025 1.00 78.31 188 GLU A CA 1
ATOM 1554 C C . GLU A 1 188 ? -7.132 -4.400 26.865 1.00 78.31 188 GLU A C 1
ATOM 1556 O O . GLU A 1 188 ? -6.759 -5.364 27.538 1.00 78.31 188 GLU A O 1
ATOM 1561 N N . MET A 1 189 ? -8.083 -4.530 25.936 1.00 70.25 189 MET A N 1
ATOM 1562 C CA . MET A 1 189 ? -8.727 -5.819 25.673 1.00 70.25 189 MET A CA 1
ATOM 1563 C C . MET A 1 189 ? -7.773 -6.825 25.037 1.00 70.25 189 MET A C 1
ATOM 1565 O O . MET A 1 189 ? -7.749 -7.978 25.457 1.00 70.25 189 MET A O 1
ATOM 1569 N N . LEU A 1 190 ? -6.937 -6.409 24.081 1.00 69.88 190 LEU A N 1
ATOM 1570 C CA . LEU A 1 190 ? -5.908 -7.283 23.512 1.00 69.88 190 LEU A CA 1
ATOM 1571 C C . LEU A 1 190 ? -4.910 -7.757 24.577 1.00 69.88 190 LEU A C 1
ATOM 1573 O O . LEU A 1 190 ? -4.483 -8.910 24.535 1.00 69.88 190 LEU A O 1
ATOM 1577 N N . ALA A 1 191 ? -4.554 -6.907 25.545 1.00 73.94 191 ALA A N 1
ATOM 1578 C CA . ALA A 1 191 ? -3.710 -7.293 26.672 1.00 73.94 191 ALA A CA 1
ATOM 1579 C C . ALA A 1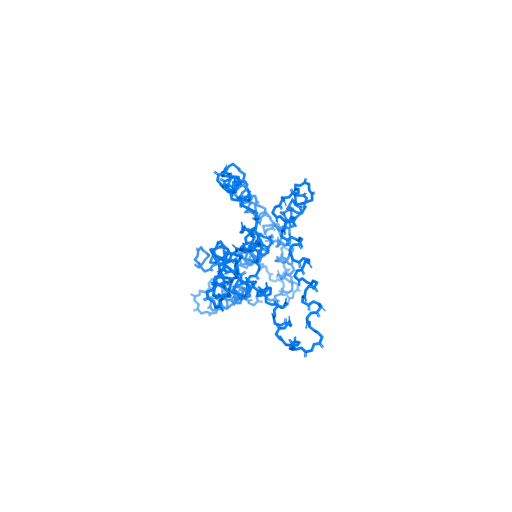 191 ? -4.400 -8.335 27.569 1.00 73.94 191 ALA A C 1
ATOM 1581 O O . ALA A 1 191 ? -3.785 -9.349 27.900 1.00 73.94 191 ALA A O 1
ATOM 1582 N N . LYS A 1 192 ? -5.687 -8.142 27.891 1.00 72.38 192 LYS A N 1
ATOM 1583 C CA . LYS A 1 192 ? -6.491 -9.120 28.646 1.00 72.38 192 LYS A CA 1
ATOM 1584 C C . LYS A 1 192 ? -6.601 -10.461 27.916 1.00 72.38 192 LYS A C 1
ATOM 1586 O O . LYS A 1 192 ? -6.345 -11.492 28.527 1.00 72.38 192 LYS A O 1
ATOM 1591 N N . TYR A 1 193 ? -6.881 -10.464 26.611 1.00 66.62 193 TYR A N 1
ATOM 1592 C CA . TYR A 1 193 ? -6.920 -11.701 25.820 1.00 66.62 193 TYR A CA 1
ATOM 1593 C C . TYR A 1 193 ? -5.565 -12.405 25.771 1.00 66.62 193 TYR A C 1
ATOM 1595 O O . TYR A 1 193 ? -5.500 -13.614 25.966 1.00 66.62 193 TYR A O 1
ATOM 1603 N N . LYS A 1 194 ? -4.464 -11.670 25.572 1.00 68.00 194 LYS A N 1
ATOM 1604 C CA . LYS A 1 194 ? -3.114 -12.257 25.603 1.00 68.00 194 LYS A CA 1
ATOM 1605 C C . LYS A 1 194 ? -2.796 -12.915 26.946 1.00 68.00 194 LYS A C 1
ATOM 1607 O O . LYS A 1 194 ? -2.109 -13.933 26.957 1.00 68.00 194 LYS A O 1
ATOM 1612 N N . LEU A 1 195 ? -3.276 -12.348 28.054 1.00 68.44 195 LEU A N 1
ATOM 1613 C CA . LEU A 1 195 ? -3.120 -12.931 29.388 1.00 68.44 195 LEU A CA 1
ATOM 1614 C C . LEU A 1 195 ? -3.967 -14.197 29.568 1.00 68.44 195 LEU A C 1
ATOM 1616 O O . LEU A 1 195 ? -3.433 -15.189 30.051 1.00 68.44 195 LEU A O 1
ATOM 1620 N N . LEU A 1 196 ? -5.229 -14.190 29.125 1.00 63.59 196 LEU A N 1
ATOM 1621 C CA . LEU A 1 196 ? -6.127 -15.352 29.203 1.00 63.59 196 LEU A CA 1
ATOM 1622 C C . LEU A 1 196 ? -5.621 -16.535 28.365 1.00 63.59 196 LEU A C 1
ATOM 1624 O O . LEU A 1 196 ? -5.525 -17.650 28.868 1.00 63.59 196 LEU A O 1
ATOM 1628 N N . LEU A 1 197 ? -5.174 -16.280 27.129 1.00 61.06 197 LEU A N 1
ATOM 1629 C CA . LEU A 1 197 ? -4.515 -17.307 26.313 1.00 61.06 197 LEU A CA 1
ATOM 1630 C C . LEU A 1 197 ? -3.252 -17.846 26.998 1.00 61.06 197 LEU A C 1
ATOM 1632 O O . LEU A 1 197 ? -2.974 -19.036 26.951 1.00 61.06 197 LEU A O 1
ATOM 1636 N N . LYS A 1 198 ? -2.484 -16.997 27.689 1.00 62.78 198 LYS A N 1
ATOM 1637 C CA . LYS A 1 198 ? -1.292 -17.449 28.418 1.00 62.78 198 LYS A CA 1
ATOM 1638 C C . LYS A 1 198 ? -1.634 -18.329 29.632 1.00 62.78 198 LYS A C 1
ATOM 1640 O O . LYS A 1 198 ? -0.786 -19.134 30.008 1.00 62.78 198 LYS A O 1
ATOM 1645 N N . SER A 1 199 ? -2.819 -18.187 30.237 1.00 58.50 199 SER A N 1
ATOM 1646 C CA . SER A 1 199 ? -3.236 -18.994 31.395 1.00 58.50 199 SER A CA 1
ATOM 1647 C C . SER A 1 199 ? -3.949 -20.297 31.026 1.00 58.50 199 SER A C 1
ATOM 1649 O O . SER A 1 199 ? -3.793 -21.273 31.751 1.00 58.50 199 SER A O 1
ATOM 1651 N N . GLU A 1 200 ? -4.697 -20.343 29.919 1.00 53.53 200 GLU A N 1
ATOM 1652 C CA . GLU A 1 200 ? -5.420 -21.554 29.485 1.00 53.53 200 GLU A CA 1
ATOM 1653 C C . GLU A 1 200 ? -4.563 -22.507 28.615 1.00 53.53 200 GLU A C 1
ATOM 1655 O O . GLU A 1 200 ? -4.818 -23.711 28.577 1.00 53.53 200 GLU A O 1
ATOM 1660 N N . ASP A 1 201 ? -3.476 -22.025 27.993 1.00 49.53 201 ASP A N 1
ATOM 1661 C CA . ASP A 1 201 ? -2.661 -22.791 27.027 1.00 49.53 201 ASP A CA 1
ATOM 1662 C C . ASP A 1 201 ? -1.510 -23.631 27.629 1.00 49.53 201 ASP A C 1
ATOM 1664 O O . ASP A 1 201 ? -0.481 -23.856 26.981 1.00 49.53 201 ASP A O 1
ATOM 1668 N N . ALA A 1 202 ? -1.648 -24.155 28.850 1.00 51.34 202 ALA A N 1
ATOM 1669 C CA . ALA A 1 202 ? -0.663 -25.111 29.373 1.00 51.34 202 ALA A CA 1
ATOM 1670 C C . ALA A 1 202 ? -0.795 -26.522 28.757 1.00 51.34 202 ALA A C 1
ATOM 1672 O O . ALA A 1 202 ? 0.173 -27.280 28.791 1.00 51.34 202 ALA A O 1
ATOM 1673 N N . CYS A 1 203 ? -1.948 -26.896 28.176 1.00 47.06 203 CYS A N 1
ATOM 1674 C CA . CYS A 1 203 ? -2.190 -28.304 27.827 1.00 47.06 203 CYS A CA 1
ATOM 1675 C C . CYS A 1 203 ? -2.777 -28.587 26.430 1.00 47.06 203 CYS A C 1
ATOM 1677 O O . CYS A 1 203 ? -2.402 -29.596 25.837 1.00 47.06 203 CYS A O 1
ATOM 1679 N N . HIS A 1 204 ? -3.611 -27.727 25.825 1.00 45.78 204 HIS A N 1
ATOM 1680 C CA . HIS A 1 204 ? -4.299 -28.099 24.577 1.00 45.78 204 HIS A CA 1
ATOM 1681 C C . HIS A 1 204 ? -4.013 -27.174 23.379 1.00 45.78 204 HIS A C 1
ATOM 1683 O O . HIS A 1 204 ? -4.530 -26.073 23.246 1.00 45.78 204 HIS A O 1
ATOM 1689 N N . THR A 1 205 ? -3.277 -27.725 22.404 1.00 53.88 205 THR A N 1
ATOM 1690 C CA . THR A 1 205 ? -3.149 -27.281 20.997 1.00 53.88 205 THR A CA 1
ATOM 1691 C C . THR A 1 205 ? -2.320 -26.022 20.683 1.00 53.88 205 THR A C 1
ATOM 1693 O O . THR A 1 205 ? -2.813 -25.037 20.136 1.00 53.88 205 THR A O 1
ATOM 1696 N N . LYS A 1 206 ? -0.988 -26.153 20.816 1.00 56.47 206 LYS A N 1
ATOM 1697 C CA . LYS A 1 206 ? 0.029 -25.232 20.252 1.00 56.47 206 LYS A CA 1
ATOM 1698 C C . LYS A 1 206 ? -0.211 -24.850 18.782 1.00 56.47 206 LYS A C 1
ATOM 1700 O O . LYS A 1 206 ? 0.079 -23.719 18.410 1.00 56.47 206 LYS A O 1
ATOM 1705 N N . LEU A 1 207 ? -0.756 -25.752 17.956 1.00 53.84 207 LEU A N 1
ATOM 1706 C CA . LEU A 1 207 ? -1.033 -25.484 16.539 1.00 53.84 207 LEU A CA 1
ATOM 1707 C C . LEU A 1 207 ? -2.164 -24.464 16.351 1.00 53.84 207 LEU A C 1
ATOM 1709 O O . LEU A 1 207 ? -2.003 -23.536 15.572 1.00 53.84 207 LEU A O 1
ATOM 1713 N N . LYS A 1 208 ? -3.279 -24.593 17.086 1.00 55.50 208 LYS A N 1
ATOM 1714 C CA . LYS A 1 208 ? -4.407 -23.650 16.996 1.00 55.50 208 LYS A CA 1
ATOM 1715 C C . LYS A 1 208 ? -3.993 -22.271 17.485 1.00 55.50 208 LYS A C 1
ATOM 1717 O O . LYS A 1 208 ? -4.273 -21.289 16.819 1.00 55.50 208 LYS A O 1
ATOM 1722 N N . VAL A 1 209 ? -3.255 -22.205 18.589 1.00 56.47 209 VAL A N 1
ATOM 1723 C CA . VAL A 1 209 ? -2.729 -20.951 19.147 1.00 56.47 209 VAL A CA 1
ATOM 1724 C C . VAL A 1 209 ? -1.711 -20.306 18.208 1.00 56.47 209 VAL A C 1
ATOM 1726 O O . VAL A 1 209 ? -1.734 -19.093 18.024 1.00 56.47 209 VAL A O 1
ATOM 1729 N N . TRP A 1 210 ? -0.838 -21.097 17.575 1.00 57.09 210 TRP A N 1
ATOM 1730 C CA . TRP A 1 210 ? 0.090 -20.599 16.560 1.00 57.09 210 TRP A CA 1
ATOM 1731 C C . TRP A 1 210 ? -0.656 -20.080 15.329 1.00 57.09 210 TRP A C 1
ATOM 1733 O O . TRP A 1 210 ? -0.372 -18.976 14.878 1.00 57.09 210 TRP A O 1
ATOM 1743 N N . LEU A 1 211 ? -1.673 -20.809 14.861 1.00 55.44 211 LEU A N 1
ATOM 1744 C CA . LEU A 1 211 ? -2.546 -20.390 13.769 1.00 55.44 211 LEU A CA 1
ATOM 1745 C C . LEU A 1 211 ? -3.301 -19.100 14.136 1.00 55.44 211 LEU A C 1
ATOM 1747 O O . LEU A 1 211 ? -3.290 -18.159 13.362 1.00 55.44 211 LEU A O 1
ATOM 1751 N N . TYR A 1 212 ? -3.879 -18.988 15.334 1.00 58.88 212 TYR A N 1
ATOM 1752 C CA . TYR A 1 212 ? -4.565 -17.777 15.804 1.00 58.88 212 TYR A CA 1
ATOM 1753 C C . TYR A 1 212 ? -3.617 -16.579 15.957 1.00 58.88 212 TYR A C 1
ATOM 1755 O O . TYR A 1 212 ? -3.986 -15.456 15.612 1.00 58.88 212 TYR A O 1
ATOM 1763 N N . ARG A 1 213 ? -2.373 -16.806 16.405 1.00 56.72 213 ARG A N 1
ATOM 1764 C CA . ARG A 1 213 ? -1.324 -15.773 16.477 1.00 56.72 213 ARG A CA 1
ATOM 1765 C C . ARG A 1 213 ? -0.846 -15.325 15.098 1.00 56.72 213 ARG A C 1
ATOM 1767 O O . ARG A 1 213 ? -0.629 -14.134 14.910 1.00 56.72 213 ARG A O 1
ATOM 1774 N N . LEU A 1 214 ? -0.700 -16.253 14.153 1.00 48.88 214 LEU A N 1
ATOM 1775 C CA . LEU A 1 214 ? -0.317 -15.968 12.769 1.00 48.88 214 LEU A CA 1
ATOM 1776 C C . LEU A 1 214 ? -1.459 -15.278 12.001 1.00 48.88 214 LEU A C 1
ATOM 1778 O O . LEU A 1 214 ? -1.216 -14.393 11.190 1.00 48.88 214 LEU A O 1
ATOM 1782 N N . MET A 1 215 ? -2.707 -15.664 12.273 1.00 49.22 215 MET A N 1
ATOM 1783 C CA . MET A 1 215 ? -3.900 -15.213 11.549 1.00 49.22 215 MET A CA 1
ATOM 1784 C C . MET A 1 215 ? -4.557 -13.958 12.140 1.00 49.22 215 MET A C 1
ATOM 1786 O O . MET A 1 215 ? -5.559 -13.497 11.596 1.00 49.22 215 MET A O 1
ATOM 1790 N N . GLY A 1 216 ? -4.060 -13.428 13.266 1.00 47.03 216 GLY A N 1
ATOM 1791 C CA . GLY A 1 216 ? -4.645 -12.263 13.950 1.00 47.03 216 GLY A CA 1
ATOM 1792 C C . GLY A 1 216 ? -6.089 -12.471 14.436 1.00 47.03 216 GLY A C 1
ATOM 1793 O O . GLY A 1 216 ? -6.743 -11.522 14.869 1.00 47.03 216 GLY A O 1
ATOM 1794 N N . PHE A 1 217 ? -6.588 -13.707 14.358 1.00 51.12 217 PHE A N 1
ATOM 1795 C CA . PHE A 1 217 ? -7.956 -14.090 14.670 1.00 51.12 217 PHE A CA 1
ATOM 1796 C C . PHE A 1 217 ? -7.994 -14.541 16.126 1.00 51.12 217 PHE A C 1
ATOM 1798 O O . PHE A 1 217 ? -7.637 -15.671 16.451 1.00 51.12 217 PHE A O 1
ATOM 1805 N N . PHE A 1 218 ? -8.395 -13.644 17.020 1.00 53.84 218 PHE A N 1
ATOM 1806 C CA . PHE A 1 218 ? -8.765 -14.047 18.371 1.00 53.84 218 PHE A CA 1
ATOM 1807 C C . PHE A 1 218 ? -10.203 -14.572 18.308 1.00 53.84 218 PHE A C 1
ATOM 1809 O O . PHE A 1 218 ? -11.065 -13.831 17.828 1.00 53.84 218 PHE A O 1
ATOM 1816 N N . PRO A 1 219 ? -10.489 -15.821 18.727 1.00 53.59 219 PRO A N 1
ATOM 1817 C CA . PRO A 1 219 ? -11.869 -16.264 18.871 1.00 53.59 219 PRO A CA 1
ATOM 1818 C C . PRO A 1 219 ? -12.567 -15.305 19.842 1.00 53.59 219 PRO A C 1
ATOM 1820 O O . PRO A 1 219 ? -12.171 -15.182 21.002 1.00 53.59 219 PRO A O 1
ATOM 1823 N N . GLU A 1 220 ? -13.536 -14.544 19.334 1.00 54.53 220 GLU A N 1
ATOM 1824 C CA . GLU A 1 220 ? -14.315 -13.634 20.168 1.00 54.53 220 GLU A CA 1
ATOM 1825 C C . GLU A 1 220 ? -15.178 -14.484 21.118 1.00 54.53 220 GLU A C 1
ATOM 1827 O O . GLU A 1 220 ? -15.770 -15.473 20.676 1.00 54.53 220 GLU A O 1
ATOM 1832 N N . PRO A 1 221 ? -15.244 -14.144 22.417 1.00 57.78 221 PRO A N 1
ATOM 1833 C CA . PRO A 1 221 ? -16.142 -14.821 23.341 1.00 57.78 221 PRO A CA 1
ATOM 1834 C C . PRO A 1 221 ? -17.598 -14.590 22.926 1.00 57.78 221 PRO A C 1
ATOM 1836 O O . PRO A 1 221 ? -17.902 -13.670 22.156 1.00 57.78 221 PRO A O 1
ATOM 1839 N N . ALA A 1 222 ? -18.499 -15.424 23.451 1.00 58.78 222 ALA A N 1
ATOM 1840 C CA . ALA A 1 222 ? -19.934 -15.251 23.265 1.00 58.78 222 ALA A CA 1
ATOM 1841 C C . ALA A 1 222 ? -20.346 -13.811 23.62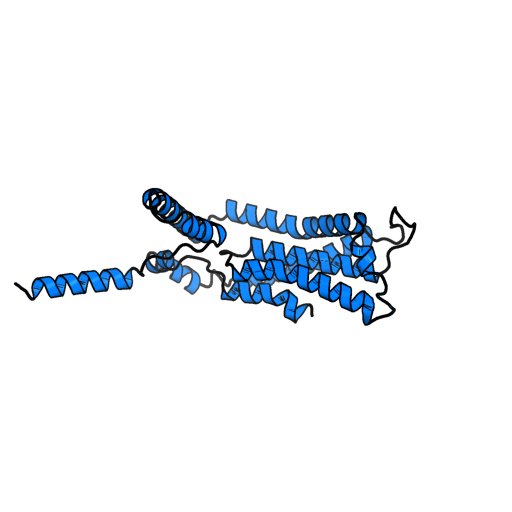1 1.00 58.78 222 ALA A C 1
ATOM 1843 O O . ALA A 1 222 ? -19.770 -13.183 24.511 1.00 58.78 222 ALA A O 1
ATOM 1844 N N . SER A 1 223 ? -21.305 -13.252 22.877 1.00 56.19 223 SER A N 1
ATOM 1845 C CA . SER A 1 223 ? -21.716 -11.868 23.118 1.00 56.19 223 SER A CA 1
ATOM 1846 C C . SER A 1 223 ? -22.302 -11.734 24.515 1.00 56.19 223 SER A C 1
ATOM 1848 O O . SER A 1 223 ? -23.078 -12.600 24.928 1.00 56.19 223 SER A O 1
ATOM 1850 N N . LEU A 1 224 ? -22.032 -10.611 25.176 1.00 58.78 224 LEU A N 1
ATOM 1851 C CA . LEU A 1 224 ? -22.483 -10.367 26.550 1.00 58.78 224 LEU A CA 1
ATOM 1852 C C . LEU A 1 224 ? -24.014 -10.469 26.681 1.00 58.78 224 LEU A C 1
ATOM 1854 O O . LEU A 1 224 ? -24.528 -10.958 27.678 1.00 58.78 224 LEU A O 1
ATOM 1858 N N . VAL A 1 225 ? -24.741 -10.106 25.618 1.00 58.00 225 VAL A N 1
ATOM 1859 C CA . VAL A 1 225 ? -26.210 -10.183 25.541 1.00 58.00 225 VAL A CA 1
ATOM 1860 C C . VAL A 1 225 ? -26.744 -11.622 25.636 1.00 58.00 225 VAL A C 1
ATOM 1862 O O . VAL A 1 225 ? -27.845 -11.834 26.139 1.00 58.00 225 VAL A O 1
ATOM 1865 N N . PHE A 1 226 ? -25.981 -12.620 25.174 1.00 52.44 226 PHE A N 1
ATOM 1866 C CA . PHE A 1 226 ? -26.411 -14.022 25.200 1.00 52.44 226 PHE A CA 1
ATOM 1867 C C . PHE A 1 226 ? -26.063 -14.703 26.531 1.00 52.44 226 PHE A C 1
ATOM 1869 O O . PHE A 1 226 ? -26.895 -15.455 27.036 1.00 52.44 226 PHE A O 1
ATOM 1876 N N . ASP A 1 227 ? -24.920 -14.388 27.147 1.00 51.62 227 ASP A N 1
ATOM 1877 C CA . ASP A 1 227 ? -24.539 -14.944 28.458 1.00 51.62 227 ASP A CA 1
ATOM 1878 C C . ASP A 1 227 ? -25.484 -14.496 29.585 1.00 51.62 227 ASP A C 1
ATOM 1880 O O . ASP A 1 227 ? -25.899 -15.314 30.412 1.00 51.62 227 ASP A O 1
ATOM 1884 N N . ASP A 1 228 ? -25.922 -13.233 29.580 1.00 52.22 228 ASP A N 1
ATOM 1885 C CA . ASP A 1 228 ? -26.916 -12.741 30.546 1.00 52.22 228 ASP A CA 1
ATOM 1886 C C . ASP A 1 228 ? -28.291 -13.400 30.335 1.00 52.22 228 ASP A C 1
ATOM 1888 O O . ASP A 1 228 ? -29.016 -13.674 31.290 1.00 52.22 228 ASP A O 1
ATOM 1892 N N . SER A 1 229 ? -28.652 -13.728 29.089 1.00 51.38 229 SER A N 1
ATOM 1893 C CA . SER A 1 229 ? -29.924 -14.398 28.789 1.00 51.38 229 SER A CA 1
ATOM 1894 C C . SER A 1 229 ? -29.935 -15.873 29.207 1.00 51.38 229 SER A C 1
ATOM 1896 O O . SER A 1 229 ? -30.929 -16.343 29.757 1.00 51.38 229 SER A O 1
ATOM 1898 N N . ILE A 1 230 ? -28.826 -16.594 29.006 1.00 52.84 230 ILE A N 1
ATOM 1899 C CA . ILE A 1 230 ? -28.686 -18.012 29.367 1.00 52.84 230 ILE A CA 1
ATOM 1900 C C . ILE A 1 230 ? -28.564 -18.159 30.885 1.00 52.84 230 ILE A C 1
ATOM 1902 O O . ILE A 1 230 ? -29.207 -19.029 31.470 1.00 52.84 230 ILE A O 1
ATOM 1906 N N . SER A 1 231 ? -27.815 -17.276 31.549 1.00 51.00 231 SER A N 1
ATOM 1907 C CA . SER A 1 231 ? -27.735 -17.253 33.014 1.00 51.00 231 SER A CA 1
ATOM 1908 C C . SER A 1 231 ? -29.074 -16.882 33.667 1.00 51.00 231 SER A C 1
ATOM 1910 O O . SER A 1 231 ? -29.451 -17.516 34.659 1.00 51.00 231 SER A O 1
ATOM 1912 N N . ALA A 1 232 ? -29.842 -15.952 33.080 1.00 50.88 232 ALA A N 1
ATOM 1913 C CA . ALA A 1 232 ? -31.201 -15.606 33.510 1.00 50.88 232 ALA A CA 1
ATOM 1914 C C . ALA A 1 232 ? -32.240 -16.714 33.239 1.00 50.88 232 ALA A C 1
ATOM 1916 O O . ALA A 1 232 ? -33.184 -16.887 34.015 1.00 50.88 232 ALA A O 1
ATOM 1917 N N . LEU A 1 233 ? -32.086 -17.480 32.154 1.00 50.94 233 LEU A N 1
ATOM 1918 C CA . LEU A 1 233 ? -32.922 -18.649 31.851 1.00 50.94 233 LEU A CA 1
ATOM 1919 C C . LEU A 1 233 ? -32.623 -19.814 32.805 1.00 50.94 233 LEU A C 1
ATOM 1921 O O . LEU A 1 233 ? -33.553 -20.379 33.372 1.00 50.94 233 LEU A O 1
ATOM 1925 N N . SER A 1 234 ? -31.345 -20.084 33.083 1.00 48.44 234 SER A N 1
ATOM 1926 C CA . SER A 1 234 ? -30.898 -21.086 34.062 1.00 48.44 234 SER A CA 1
ATOM 1927 C C . SER A 1 234 ? -31.382 -20.774 35.486 1.00 48.44 234 SER A C 1
ATOM 1929 O O . SER A 1 234 ? -31.830 -21.665 36.204 1.00 48.44 234 SER A O 1
ATOM 1931 N N . THR A 1 235 ? -31.370 -19.503 35.910 1.00 51.88 235 THR A N 1
ATOM 1932 C CA . THR A 1 235 ? -31.936 -19.115 37.221 1.00 51.88 235 THR A CA 1
ATOM 1933 C C . THR A 1 235 ? -33.460 -19.216 37.266 1.00 51.88 235 THR A C 1
ATOM 1935 O O . THR A 1 235 ? -34.014 -19.502 38.326 1.00 51.88 235 THR A O 1
ATOM 1938 N N . LYS A 1 236 ? -34.157 -19.024 36.138 1.00 51.16 236 LYS A N 1
ATOM 1939 C CA . LYS A 1 236 ? -35.610 -19.242 36.054 1.00 51.16 236 LYS A CA 1
ATOM 1940 C C . LYS A 1 236 ? -36.001 -20.717 36.084 1.00 51.16 236 LYS A C 1
ATOM 1942 O O . LYS A 1 236 ? -37.018 -21.028 36.692 1.00 51.16 236 LYS A O 1
ATOM 1947 N N . GLU A 1 237 ? -35.229 -21.603 35.460 1.00 49.09 237 GLU A N 1
ATOM 1948 C CA . GLU A 1 237 ? -35.445 -23.055 35.553 1.00 49.09 237 GLU A CA 1
ATOM 1949 C C . GLU A 1 237 ? -35.205 -23.557 36.977 1.00 49.09 237 GLU A C 1
ATOM 1951 O O . GLU A 1 237 ? -36.066 -24.215 37.549 1.00 49.09 237 GLU A O 1
ATOM 1956 N N . LYS A 1 238 ? -34.118 -23.120 37.622 1.00 48.38 238 LYS A N 1
ATOM 1957 C CA . LYS A 1 238 ? -33.794 -23.533 38.996 1.00 48.38 238 LYS A CA 1
ATOM 1958 C C . LYS A 1 238 ? -34.810 -23.078 40.054 1.00 48.38 238 LYS A C 1
ATOM 1960 O O . LYS A 1 238 ? -34.897 -23.690 41.111 1.00 48.38 238 LYS A O 1
ATOM 1965 N N . ASN A 1 239 ? -35.571 -22.020 39.771 1.00 49.91 239 ASN A N 1
ATOM 1966 C CA . ASN A 1 239 ? -36.653 -21.523 40.628 1.00 49.91 239 ASN A CA 1
ATOM 1967 C C . ASN A 1 239 ? -38.033 -22.114 40.285 1.00 49.91 239 ASN A C 1
ATOM 1969 O O . ASN A 1 239 ? -39.002 -21.779 40.958 1.00 49.91 239 ASN A O 1
ATOM 1973 N N . ARG A 1 240 ? -38.156 -22.936 39.233 1.00 47.84 240 ARG A N 1
ATOM 1974 C CA . ARG A 1 240 ? -39.388 -23.686 38.923 1.00 47.84 240 ARG A CA 1
ATOM 1975 C C . ARG A 1 240 ? -39.412 -25.083 39.543 1.00 47.84 240 ARG A C 1
ATOM 1977 O O . ARG A 1 240 ? -40.489 -25.659 39.638 1.00 47.84 240 ARG A O 1
ATOM 1984 N N . ASP A 1 241 ? -38.255 -25.578 39.973 1.00 50.19 241 ASP A N 1
ATOM 1985 C CA . ASP A 1 241 ? -38.082 -26.900 40.586 1.00 50.19 241 ASP A CA 1
ATOM 1986 C C . ASP A 1 241 ? -38.067 -26.858 42.136 1.00 50.19 241 ASP A C 1
ATOM 1988 O O . ASP A 1 241 ? -37.680 -27.836 42.779 1.00 50.19 241 ASP A O 1
ATOM 1992 N N . LEU A 1 242 ? -38.477 -25.732 42.736 1.00 44.53 242 LEU A N 1
ATOM 1993 C CA . LEU A 1 242 ? -38.685 -25.511 44.178 1.00 44.53 242 LEU A CA 1
ATOM 1994 C C . LEU A 1 242 ? -40.155 -25.169 44.440 1.00 44.53 242 LEU A C 1
ATOM 1996 O O . LEU A 1 242 ? -40.692 -25.673 45.450 1.00 44.53 242 LEU A O 1
#

Sequence (242 aa):
MWNGVYTLPHTLLYTLDRCAPRVVLERFPSLYNLTRKGMDLNFKELFFSYLLRGILQSIFLLWLVSNIFDSTFVFAQGGETISSETSFCAAYTSILFSQIIVIYTESNSITILNLLIMIILPFFYTLATFVYSEHYFHTHFEVFLQTFRPQYIIAVAVITIALTMPWIILKCLRDIFQINRRNILRAEMLAKYKLLLKSEDACHTKLKVWLYRLMGFFPEPASLVFDDSISALSTKEKNRDL

Radius of gyration: 24.81 Å; chains: 1; bounding box: 66×46×74 Å